Protein 3QU1 (pdb70)

B-factor: mean 29.67, std 7.84, range [15.11, 63.17]

Radius of gyration: 22.35 Å; Cα contacts (8 Å, |Δi|>4): 742; chains: 2; bounding box: 66×46×32 Å

Foldseek 3Di:
DDAFDFAAPPDVLLQDQADADPDLVVCVVVQVSQLVVQVPDPDHFKDAQSRRSHRFGKMWGDPDPVSPDIWIFGPKDWPDAADKDWDKDDDPRLPPDIDTAIDGLWTWMWGATSVRHIDIDTDNDCVRVRVVQRSCSNNSDHRCVRPDPVSVVVSVVRSVCVVPDDDD/DQQAFAAPPDCLLQDAADADDDLVVCVVVVVSQLVNQVPDDDRFKDASSRRSHRFGKMWGHPDPVSPDIWIFGPKDWPDAADWDWDKDDDPRLPPAIDIAIDGLWTWMWGATSVRHIDIDTDNDCVRVRVVQRNVSNNSDHRCVRPPPVSVVVSVVVSVCVVPDDDD

InterPro domains:
  IPR023635 Peptide deformylase [MF_00163] (2-162)
  IPR023635 Peptide deformylase [PF01327] (4-152)
  IPR023635 Peptide deformylase [PIRSF004749] (1-164)
  IPR023635 Peptide deformylase [PR01576] (33-62)
  IPR023635 Peptide deformylase [PR01576] (89-100)
  IPR023635 Peptide deformylase [PR01576] (101-119)
  IPR023635 Peptide deformylase [PR01576] (120-149)
  IPR023635 Peptide deformylase [PTHR10458] (3-155)
  IPR023635 Peptide deformylase [TIGR00079] (4-160)
  IPR023635 Peptide deformylase [cd00487] (6-143)
  IPR036821 Peptide deformylase superfamily [G3DSA:3.90.45.10] (1-168)
  IPR036821 Peptide deformylase superfamily [SSF56420] (2-164)

Secondary structure (DSSP, 8-state):
---PPPP-SS-GGGGSPPBPPS-GGGGHHHHHHHHHHHHHSSS--EEEGGGGT--B-EEEE---SSS---EEEEEEEEEEEEEEEEEEE--TTSTT--EEEEEEEEEEEEEE-TTS-EEEEEE-STHHHHHHHHHHHHTT--GGGGS-HHHHHHHHHHHHHHHH--B-/-PPPPP-SS-GGGSSPPB--S-GGGGHHHHHHHHHHHHHSSS--EEEGGGGT--B-EEEE---TTS---EEEEEEEEEEEEEEEEEEE--TTSTT--EEEEEEEEEEEEEE-TTS-EEEEEE-SHHHHHHHHHHHHTTT--GGGGS-HHHHHHHHHHHHHHHH----

Solvent-accessible surface area: 16415 Å² total; per-residue (Å²): 239,104,67,60,138,35,16,43,6,116,23,114,114,1,102,60,123,20,127,103,13,137,80,28,81,73,9,49,105,2,0,64,60,0,14,78,2,0,66,65,23,104,56,0,30,0,0,0,0,0,0,20,34,94,86,31,2,0,0,0,1,1,76,30,155,115,66,79,111,74,42,13,0,0,19,9,127,60,64,57,28,62,96,128,97,108,35,52,1,0,5,29,0,0,18,12,16,13,13,79,2,94,18,76,28,32,4,21,0,71,10,48,35,60,126,22,133,112,46,137,28,108,22,84,105,46,30,0,26,2,0,14,4,2,21,25,1,15,53,5,49,2,3,5,49,121,21,54,108,135,108,52,114,77,0,51,103,41,2,129,75,38,71,136,14,142,2,18,156,84,60,148,41,24,43,5,115,24,108,113,1,106,69,103,22,119,104,15,138,78,24,84,80,6,54,101,5,0,63,49,0,18,75,3,0,66,60,17,103,46,1,25,0,0,0,0,2,1,16,26,100,90,35,2,0,0,0,2,5,53,23,148,122,78,98,124,72,42,12,0,0,17,6,97,59,66,56,31,54,96,133,107,117,32,52,0,0,5,30,0,0,15,18,24,19,6,74,2,93,17,76,30,24,3,13,0,82,7,48,33,59,118,23,127,116,47,147,25,126,17,82,108,40,38,0,24,1,0,15,6,0,21,25,1,16,53,5,51,1,3,4,51,123,18,58,112,114,92,57,96,82,0,65,117,22,3,127,90,40,87,138,14,148,1,19

Nearest PDB structures (foldseek):
  3qu1-assembly1_B  TM=1.006E+00  e=5.382E-33  Vibrio cholerae
  3k6l-assembly1_A  TM=9.550E-01  e=1.984E-20  Escherichia coli K-12
  6caz-assembly1_A  TM=9.610E-01  e=2.514E-19  Legionella pneumophila subsp. pneumophila str. Philadelphia 1
  3fwx-assembly2_B  TM=9.332E-01  e=5.106E-19  Vibrio cholerae O395
  4wxk-assembly1_A  TM=9.427E-01  e=8.695E-17  Haemophilus influenzae 86-028NP

CATH classification: 3.90.45.10

Organism: Vibrio cholerae serotype O1 (strain ATCC 39315 / El Tor Inaba N16961) (NCBI:txid243277)

Sequence (335 aa):
MAVLEILTAPDPRLRVVQQSKKQVTDVASVQTTLIDDLLDTLYATDDNGIGLAAPQVGREEEAIVVIDLSDDNRDQPLVLINPKKVVSGSNKEMGQEGCLSVPDYYADVVERYTSVVVEALDREGKPLLRIEETSDFLAIVMQHEIDDHLSGNLFIDYLSPLKQQMMAMKKKVKKHVKKNRRARAVLEILTAPDPRLRVQQSKQVTDVASVQTLIDDLLDTLYATDDNNGIIGLAAPQVGREEEAIVVIDLLSDNRDQQPLVLINPKKVVSGSNNKEMGQEGCLSVPDYYADVERYTSVVVEALDREEGKKPLRIETSDDFLAIVMQHEIDHLSGNLFIDYLSPLKQQMAMKKVKKHVKNRRAR

Structure (mmCIF, N/CA/C/O backbone):
data_3QU1
#
_entry.id   3QU1
#
_cell.length_a   74.296
_cell.length_b   74.296
_cell.length_c   127.219
_cell.angle_alpha   90.000
_cell.angle_beta   90.000
_cell.angle_gamma   90.000
#
_symmetry.space_group_name_H-M   'P 41 21 2'
#
loop_
_entity.id
_entity.type
_entity.pdbx_description
1 polymer 'Peptide deformylase 2'
2 non-polymer 'ZINC ION'
3 non-polymer 'CHLORIDE ION'
4 non-polymer 'SULFATE ION'
5 water water
#
loop_
_atom_site.group_PDB
_atom_site.id
_atom_site.type_symbol
_atom_site.label_atom_id
_atom_site.label_alt_id
_atom_site.label_comp_id
_atom_site.label_asym_id
_atom_site.label_entity_id
_atom_site.label_seq_id
_atom_site.pdbx_PDB_ins_code
_atom_site.Cartn_x
_atom_site.Cartn_y
_atom_site.Cartn_z
_atom_site.occupancy
_atom_site.B_iso_or_equiv
_atom_site.auth_seq_id
_atom_site.auth_comp_id
_atom_site.auth_asym_id
_atom_site.auth_atom_id
_atom_site.pdbx_PDB_model_num
ATOM 1 N N . MET A 1 4 ? -10.018 11.956 25.381 1.00 57.18 1 MET A N 1
ATOM 2 C CA . MET A 1 4 ? -8.991 12.239 24.298 1.00 55.79 1 MET A CA 1
ATOM 3 C C . MET A 1 4 ? -8.691 13.710 24.067 1.00 52.96 1 MET A C 1
ATOM 4 O O . MET A 1 4 ? -8.659 14.185 22.929 1.00 53.34 1 MET A O 1
ATOM 9 N N . ALA A 1 5 ? -8.444 14.439 25.136 1.00 50.84 2 ALA A N 1
ATOM 10 C CA . ALA A 1 5 ? -8.139 15.834 24.995 1.00 47.71 2 ALA A CA 1
ATOM 11 C C . ALA A 1 5 ? -6.809 15.952 24.245 1.00 44.14 2 ALA A C 1
ATOM 12 O O . ALA A 1 5 ? -6.033 15.004 24.119 1.00 45.36 2 ALA A O 1
ATOM 14 N N . VAL A 1 6 ? -6.561 17.113 23.701 1.00 39.25 3 VAL A N 1
ATOM 15 C CA . VAL A 1 6 ? -5.241 17.395 23.193 1.00 35.82 3 VAL A CA 1
ATOM 16 C C . VAL A 1 6 ? -4.618 18.341 24.221 1.00 33.27 3 VAL A C 1
ATOM 17 O O . VAL A 1 6 ? -5.275 18.754 25.195 1.00 33.36 3 VAL A O 1
ATOM 21 N N . LEU A 1 7 ? -3.351 18.626 24.064 1.00 29.88 4 LEU A N 1
ATOM 22 C CA . LEU A 1 7 ? -2.673 19.601 24.963 1.00 28.24 4 LEU A CA 1
ATOM 23 C C . LEU A 1 7 ? -3.173 21.000 24.666 1.00 26.66 4 LEU A C 1
ATOM 24 O O . LEU A 1 7 ? -3.491 21.319 23.501 1.00 27.86 4 LEU A O 1
ATOM 29 N N . GLU A 1 8 ? -3.224 21.834 25.707 1.00 24.86 5 GLU A N 1
ATOM 30 C CA . GLU A 1 8 ? -3.636 23.258 25.537 1.00 24.76 5 GLU A CA 1
ATOM 31 C C . GLU A 1 8 ? -2.525 24.075 24.885 1.00 23.64 5 GLU A C 1
ATOM 32 O O . GLU A 1 8 ? -1.404 24.022 25.327 1.00 24.04 5 GLU A O 1
ATOM 38 N N . ILE A 1 9 ? -2.833 24.848 23.840 1.00 21.92 6 ILE A N 1
ATOM 39 C CA . ILE A 1 9 ? -1.863 25.768 23.278 1.00 22.08 6 ILE A CA 1
ATOM 40 C C . ILE A 1 9 ? -1.932 27.061 24.073 1.00 21.62 6 ILE A C 1
ATOM 41 O O . ILE A 1 9 ? -3.001 27.691 24.205 1.00 20.62 6 ILE A O 1
ATOM 46 N N . LEU A 1 10 ? -0.787 27.444 24.588 1.00 20.04 7 LEU A N 1
ATOM 47 C CA . LEU A 1 10 ? -0.676 28.602 25.414 1.00 20.51 7 LEU A CA 1
ATOM 48 C C . LEU A 1 10 ? -0.664 29.869 24.546 1.00 21.13 7 LEU A C 1
ATOM 49 O O . LEU A 1 10 ? -0.100 29.866 23.431 1.00 21.40 7 LEU A O 1
ATOM 54 N N . THR A 1 11 ? -1.226 30.947 25.086 1.00 20.45 8 THR A N 1
ATOM 55 C CA . THR A 1 11 ? -1.318 32.195 24.389 1.00 21.27 8 THR A CA 1
ATOM 56 C C . THR A 1 11 ? -0.533 33.245 25.150 1.00 21.70 8 THR A C 1
ATOM 57 O O . THR A 1 11 ? -0.482 33.236 26.381 1.00 19.98 8 THR A O 1
ATOM 61 N N . ALA A 1 12 ? 0.043 34.152 24.383 1.00 20.60 9 ALA A N 1
ATOM 62 C CA . ALA A 1 12 ? 0.863 35.237 24.904 1.00 20.56 9 ALA A CA 1
ATOM 63 C C . ALA A 1 12 ? 0.005 36.288 25.614 1.00 23.29 9 ALA A C 1
ATOM 64 O O . ALA A 1 12 ? -1.105 36.599 25.195 1.00 22.16 9 ALA A O 1
ATOM 66 N N . PRO A 1 13 ? 0.520 36.851 26.708 1.00 23.06 10 PRO A N 1
ATOM 67 C CA . PRO A 1 13 ? 1.835 36.627 27.252 1.00 23.33 10 PRO A CA 1
ATOM 68 C C . PRO A 1 13 ? 1.847 35.377 28.170 1.00 23.15 10 PRO A C 1
ATOM 69 O O . PRO A 1 13 ? 0.893 35.118 28.913 1.00 23.75 10 PRO A O 1
ATOM 73 N N . ASP A 1 14 ? 2.959 34.648 28.150 1.00 23.72 11 ASP A N 1
ATOM 74 C CA . ASP A 1 14 ? 3.117 33.473 29.028 1.00 22.42 11 ASP A CA 1
ATOM 75 C C . ASP A 1 14 ? 4.604 33.197 29.115 1.00 24.37 11 ASP A C 1
ATOM 76 O O . ASP A 1 14 ? 5.245 33.025 28.070 1.00 24.50 11 ASP A O 1
ATOM 81 N N . PRO A 1 15 ? 5.187 33.126 30.344 1.00 25.49 12 PRO A N 1
ATOM 82 C CA . PRO A 1 15 ? 6.652 32.926 30.431 1.00 26.15 12 PRO A CA 1
ATOM 83 C C . PRO A 1 15 ? 7.147 31.651 29.804 1.00 25.80 12 PRO A C 1
ATOM 84 O O . PRO A 1 15 ? 8.329 31.559 29.439 1.00 26.66 12 PRO A O 1
ATOM 88 N N . ARG A 1 16 ? 6.257 30.668 29.665 1.00 24.18 13 ARG A N 1
ATOM 89 C CA . ARG A 1 16 ? 6.602 29.413 29.070 1.00 24.22 13 ARG A CA 1
ATOM 90 C C . ARG A 1 16 ? 6.947 29.530 27.600 1.00 23.42 13 ARG A C 1
ATOM 91 O O . ARG A 1 16 ? 7.694 28.702 27.099 1.00 24.25 13 ARG A O 1
ATOM 99 N N . LEU A 1 17 ? 6.453 30.574 26.949 1.00 22.51 14 LEU A N 1
ATOM 100 C CA . LEU A 1 17 ? 6.731 30.843 25.544 1.00 21.73 14 LEU A CA 1
ATOM 101 C C . LEU A 1 17 ? 8.088 31.461 25.359 1.00 24.42 14 LEU A C 1
ATOM 102 O O . LEU A 1 17 ? 8.561 31.602 24.221 1.00 24.93 14 LEU A O 1
ATOM 107 N N . ARG A 1 18 ? 8.718 31.869 26.463 1.00 25.96 15 ARG A N 1
ATOM 108 C CA . ARG A 1 18 ? 9.987 32.591 26.386 1.00 27.80 15 ARG A CA 1
ATOM 109 C C . ARG A 1 18 ? 11.195 31.769 26.889 1.00 30.08 15 ARG A C 1
ATOM 110 O O . ARG A 1 18 ? 12.313 32.276 26.970 1.00 31.96 15 ARG A O 1
ATOM 118 N N . VAL A 1 19 ? 10.968 30.521 27.236 1.00 30.80 16 VAL A N 1
ATOM 119 C CA A VAL A 1 19 ? 12.059 29.641 27.694 0.60 32.53 16 VAL A CA 1
ATOM 120 C CA B VAL A 1 19 ? 12.038 29.590 27.669 0.40 32.27 16 VAL A CA 1
ATOM 121 C C . VAL A 1 19 ? 12.973 29.290 26.531 1.00 32.15 16 VAL A C 1
ATOM 122 O O . VAL A 1 19 ? 12.544 29.302 25.373 1.00 32.12 16 VAL A O 1
ATOM 129 N N . GLN A 1 20 ? 14.245 29.020 26.845 1.00 31.52 17 GLN A N 1
ATOM 130 C CA A GLN A 1 20 ? 15.159 28.383 25.920 0.70 32.08 17 GLN A CA 1
ATOM 131 C CA B GLN A 1 20 ? 15.142 28.373 25.868 0.30 31.37 17 GLN A CA 1
ATOM 132 C C . GLN A 1 20 ? 14.942 26.867 25.974 1.00 31.17 17 GLN A C 1
ATOM 133 O O . GLN A 1 20 ? 15.147 26.257 27.024 1.00 33.67 17 GLN A O 1
ATOM 144 N N . SER A 1 21 ? 14.534 26.250 24.881 1.00 29.06 18 SER A N 1
ATOM 145 C CA . SER A 1 21 ? 14.324 24.809 24.880 1.00 28.89 18 SER A CA 1
ATOM 146 C C . SER A 1 21 ? 15.646 24.027 25.101 1.00 30.43 18 SER A C 1
ATOM 147 O O . SER A 1 21 ? 16.761 24.516 24.814 1.00 29.98 18 SER A O 1
ATOM 150 N N . LYS A 1 22 ? 15.489 22.829 25.636 1.00 30.75 19 LYS A N 1
ATOM 151 C CA A LYS A 1 22 ? 16.621 21.954 25.970 0.60 32.93 19 LYS A CA 1
ATOM 152 C CA B LYS A 1 22 ? 16.604 21.962 25.988 0.40 32.67 19 LYS A CA 1
ATOM 153 C C . LYS A 1 22 ? 16.766 20.892 24.918 1.00 32.94 19 LYS A C 1
ATOM 154 O O . LYS A 1 22 ? 15.764 20.366 24.417 1.00 31.62 19 LYS A O 1
ATOM 165 N N . GLN A 1 23 ? 18.018 20.580 24.574 1.00 33.70 20 GLN A N 1
ATOM 166 C CA . GLN A 1 23 ? 18.304 19.551 23.574 1.00 34.66 20 GLN A CA 1
ATOM 167 C C . GLN A 1 23 ? 17.797 18.211 24.077 1.00 34.76 20 GLN A C 1
ATOM 168 O O . GLN A 1 23 ? 17.856 17.951 25.267 1.00 35.69 20 GLN A O 1
ATOM 174 N N . VAL A 1 24 ? 17.182 17.439 23.189 1.00 33.45 21 VAL A N 1
ATOM 175 C CA . VAL A 1 24 ? 16.790 16.054 23.452 1.00 34.19 21 VAL A CA 1
ATOM 176 C C . VAL A 1 24 ? 17.999 15.164 23.279 1.00 36.36 21 VAL A C 1
ATOM 177 O O . VAL A 1 24 ? 18.661 15.244 22.253 1.00 36.48 21 VAL A O 1
ATOM 181 N N . THR A 1 25 ? 18.282 14.318 24.278 1.00 38.18 22 THR A N 1
ATOM 182 C CA . THR A 1 25 ? 19.358 13.346 24.154 1.00 40.08 22 THR A CA 1
ATOM 183 C C . THR A 1 25 ? 18.822 11.919 24.128 1.00 41.42 22 THR A C 1
ATOM 184 O O . THR A 1 25 ? 19.555 11.006 23.755 1.00 43.78 22 THR A O 1
ATOM 188 N N . ASP A 1 26 ? 17.566 11.713 24.525 1.00 41.39 23 ASP A N 1
ATOM 189 C CA . ASP A 1 26 ? 16.930 10.381 24.501 1.00 42.59 23 ASP A CA 1
ATOM 190 C C . ASP A 1 26 ? 15.637 10.419 23.681 1.00 40.48 23 ASP A C 1
ATOM 191 O O . ASP A 1 26 ? 14.590 10.790 24.175 1.00 38.76 23 ASP A O 1
ATOM 196 N N . VAL A 1 27 ? 15.742 10.019 22.428 1.00 40.50 24 VAL A N 1
ATOM 197 C CA . VAL A 1 27 ? 14.673 10.214 21.450 1.00 40.57 24 VAL A CA 1
ATOM 198 C C . VAL A 1 27 ? 13.475 9.302 21.797 1.00 40.27 24 VAL A C 1
ATOM 199 O O . VAL A 1 27 ? 12.316 9.703 21.718 1.00 37.16 24 VAL A O 1
ATOM 203 N N . ALA A 1 28 ? 13.765 8.098 22.290 1.00 41.27 25 ALA A N 1
ATOM 204 C CA . ALA A 1 28 ? 12.709 7.176 22.660 1.00 41.34 25 ALA A CA 1
ATOM 205 C C . ALA A 1 28 ? 11.827 7.764 23.758 1.00 40.85 25 ALA A C 1
ATOM 206 O O . ALA A 1 28 ? 10.619 7.531 23.795 1.00 41.80 25 ALA A O 1
ATOM 208 N N . SER A 1 29 ? 12.404 8.586 24.616 1.00 40.60 26 SER A N 1
ATOM 209 C CA . SER A 1 29 ? 11.665 9.180 25.750 1.00 40.37 26 SER A CA 1
ATOM 210 C C . SER A 1 29 ? 10.678 10.303 25.453 1.00 38.24 26 SER A C 1
ATOM 211 O O . SER A 1 29 ? 9.937 10.697 26.335 1.00 38.61 26 SER A O 1
ATOM 214 N N . VAL A 1 30 ? 10.669 10.846 24.240 1.00 35.39 27 VAL A N 1
ATOM 215 C CA . VAL A 1 30 ? 9.754 11.950 23.906 1.00 33.06 27 VAL A CA 1
ATOM 216 C C . VAL A 1 30 ? 8.762 11.565 22.801 1.00 31.64 27 VAL A C 1
ATOM 217 O O . VAL A 1 30 ? 8.141 12.422 22.188 1.00 30.59 27 VAL A O 1
ATOM 221 N N . GLN A 1 31 ? 8.614 10.275 22.537 1.00 30.94 28 GLN A N 1
ATOM 222 C CA . GLN A 1 31 ? 7.669 9.820 21.534 1.00 31.20 28 GLN A CA 1
ATOM 223 C C . GLN A 1 31 ? 6.230 10.183 21.874 1.00 30.25 28 GLN A C 1
ATOM 224 O O . GLN A 1 31 ? 5.475 10.512 20.980 1.00 29.04 28 GLN A O 1
ATOM 230 N N A THR A 1 32 ? 5.893 10.154 23.167 0.60 30.24 29 THR A N 1
ATOM 231 N N B THR A 1 32 ? 5.849 10.165 23.151 0.40 30.03 29 THR A N 1
ATOM 232 C CA A THR A 1 32 ? 4.561 10.494 23.614 0.60 30.17 29 THR A CA 1
ATOM 233 C CA B THR A 1 32 ? 4.477 10.507 23.491 0.40 29.64 29 THR A CA 1
ATOM 234 C C A THR A 1 32 ? 4.299 11.954 23.275 0.60 28.38 29 THR A C 1
ATOM 235 C C B THR A 1 32 ? 4.231 12.008 23.355 0.40 28.15 29 THR A C 1
ATOM 236 O O A THR A 1 32 ? 3.268 12.276 22.655 0.60 27.75 29 THR A O 1
ATOM 237 O O B THR A 1 32 ? 3.114 12.426 23.018 0.40 27.44 29 THR A O 1
ATOM 244 N N . LEU A 1 33 ? 5.247 12.825 23.638 1.00 27.22 30 LEU A N 1
ATOM 245 C CA . LEU A 1 33 ? 5.159 14.267 23.380 1.00 25.34 30 LEU A CA 1
ATOM 246 C C . LEU A 1 33 ? 5.001 14.560 21.895 1.00 23.28 30 LEU A C 1
ATOM 247 O O . LEU A 1 33 ? 4.175 15.404 21.484 1.00 23.06 30 LEU A O 1
ATOM 252 N N . ILE A 1 34 ? 5.765 13.854 21.086 1.00 23.23 31 ILE A N 1
ATOM 253 C CA . ILE A 1 34 ? 5.729 14.049 19.632 1.00 23.22 31 ILE A CA 1
ATOM 254 C C . ILE A 1 34 ? 4.341 13.740 19.122 1.00 23.22 31 ILE A C 1
ATOM 255 O O . ILE A 1 34 ? 3.749 14.514 18.386 1.00 23.97 31 ILE A O 1
ATOM 260 N N . ASP A 1 35 ? 3.781 12.647 19.571 1.00 24.05 32 ASP A N 1
ATOM 261 C CA . ASP A 1 35 ? 2.434 12.311 19.156 1.00 25.20 32 ASP A CA 1
ATOM 262 C C . ASP A 1 35 ? 1.372 13.302 19.640 1.00 24.50 32 ASP A C 1
ATOM 263 O O . ASP A 1 35 ? 0.419 13.615 18.903 1.00 23.70 32 ASP A O 1
ATOM 268 N N . ASP A 1 36 ? 1.493 13.713 20.909 1.00 24.04 33 ASP A N 1
ATOM 269 C CA . ASP A 1 36 ? 0.573 14.683 21.474 1.00 24.22 33 ASP A CA 1
ATOM 270 C C . ASP A 1 36 ? 0.687 16.021 20.766 1.00 23.81 33 ASP A C 1
ATOM 271 O O . ASP A 1 36 ? -0.340 16.695 20.555 1.00 22.67 33 ASP A O 1
ATOM 276 N N . LEU A 1 37 ? 1.916 16.419 20.400 1.00 24.02 34 LEU A N 1
ATOM 277 C CA . LEU A 1 37 ? 2.111 17.638 19.581 1.00 24.22 34 LEU A CA 1
ATOM 278 C C . LEU A 1 37 ? 1.385 17.568 18.250 1.00 23.67 34 LEU A C 1
ATOM 279 O O . LEU A 1 37 ? 0.711 18.518 17.808 1.00 22.11 34 LEU A O 1
ATOM 284 N N . LEU A 1 38 ? 1.559 16.445 17.575 1.00 24.31 35 LEU A N 1
ATOM 285 C CA . LEU A 1 38 ? 0.857 16.271 16.310 1.00 23.44 35 LEU A CA 1
ATOM 286 C C . LEU A 1 38 ? -0.667 16.259 16.472 1.00 23.48 35 LEU A C 1
ATOM 287 O O . LEU A 1 38 ? -1.370 16.953 15.731 1.00 23.30 35 LEU A O 1
ATOM 292 N N . ASP A 1 39 ? -1.181 15.574 17.484 1.00 23.60 36 ASP A N 1
ATOM 293 C CA . ASP A 1 39 ? -2.635 15.561 17.723 1.00 24.85 36 ASP A CA 1
ATOM 294 C C . ASP A 1 39 ? -3.123 16.989 18.008 1.00 23.58 36 ASP A C 1
ATOM 295 O O . ASP A 1 39 ? -4.190 17.411 17.590 1.00 23.18 36 ASP A O 1
ATOM 300 N N . THR A 1 40 ? -2.347 17.725 18.770 1.00 23.41 37 THR A N 1
ATOM 301 C CA . THR A 1 40 ? -2.713 19.128 19.115 1.00 22.75 37 THR A CA 1
ATOM 302 C C . THR A 1 40 ? -2.754 19.983 17.869 1.00 22.75 37 THR A C 1
ATOM 303 O O . THR A 1 40 ? -3.701 20.725 17.641 1.00 23.62 37 THR A O 1
ATOM 307 N N . LEU A 1 41 ? -1.741 19.842 17.046 1.00 22.04 38 LEU A N 1
ATOM 308 C CA . LEU A 1 41 ? -1.668 20.537 15.769 1.00 21.56 38 LEU A CA 1
ATOM 309 C C . LEU A 1 41 ? -2.853 20.163 14.875 1.00 22.19 38 LEU A C 1
ATOM 310 O O . LEU A 1 41 ? -3.499 21.064 14.268 1.00 23.64 38 LEU A O 1
ATOM 315 N N . TYR A 1 42 ? -3.143 18.878 14.781 1.00 23.66 39 TYR A N 1
ATOM 316 C CA . TYR A 1 42 ? -4.220 18.429 13.863 1.00 24.37 39 TYR A CA 1
ATOM 317 C C . TYR A 1 42 ? -5.567 18.841 14.405 1.00 25.06 39 TYR A C 1
ATOM 318 O O . TYR A 1 42 ? -6.545 18.883 13.661 1.00 26.32 39 TYR A O 1
ATOM 327 N N . ALA A 1 43 ? -5.653 19.172 15.690 1.00 24.28 40 ALA A N 1
ATOM 328 C CA . ALA A 1 43 ? -6.921 19.642 16.249 1.00 26.51 40 ALA A CA 1
ATOM 329 C C . ALA A 1 43 ? -7.186 21.125 16.006 1.00 28.13 40 ALA A C 1
ATOM 330 O O . ALA A 1 43 ? -8.318 21.564 16.171 1.00 28.72 40 ALA A O 1
ATOM 332 N N . THR A 1 44 ? -6.164 21.876 15.581 1.00 28.60 41 THR A N 1
ATOM 333 C CA . THR A 1 44 ? -6.358 23.272 15.194 1.00 29.65 41 THR A CA 1
ATOM 334 C C . THR A 1 44 ? -7.086 23.365 13.850 1.00 32.31 41 THR A C 1
ATOM 335 O O . THR A 1 44 ? -7.025 22.436 13.052 1.00 32.47 41 THR A O 1
ATOM 339 N N . ASP A 1 45 ? -7.813 24.464 13.636 1.00 34.87 42 ASP A N 1
ATOM 340 C CA A ASP A 1 45 ? -8.538 24.681 12.379 0.60 37.17 42 ASP A CA 1
ATOM 341 C CA B ASP A 1 45 ? -8.536 24.704 12.368 0.40 36.60 42 ASP A CA 1
ATOM 342 C C . ASP A 1 45 ? -7.575 24.719 11.201 1.00 37.30 42 ASP A C 1
ATOM 343 O O . ASP A 1 45 ? -7.847 24.113 10.176 1.00 39.30 42 ASP A O 1
ATOM 352 N N . ASN A 1 46 ? -6.435 25.398 11.353 1.00 35.28 43 ASN A N 1
ATOM 353 C CA . ASN A 1 46 ? -5.501 25.541 10.233 1.00 35.80 43 ASN A CA 1
ATOM 354 C C . ASN A 1 46 ? -4.025 25.734 10.611 1.00 32.84 43 ASN A C 1
ATOM 355 O O . ASN A 1 46 ? -3.264 26.381 9.903 1.00 31.48 43 ASN A O 1
ATOM 360 N N . GLY A 1 47 ? -3.608 25.153 11.727 1.00 31.15 44 GLY A N 1
ATOM 361 C CA . GLY A 1 47 ? -2.251 25.289 12.136 1.00 29.58 44 GLY A CA 1
ATOM 362 C C . GLY A 1 47 ? -1.460 24.378 11.264 1.00 29.75 44 GLY A C 1
ATOM 363 O O . GLY A 1 47 ? -1.940 23.303 10.838 1.00 31.77 44 GLY A O 1
ATOM 364 N N . ILE A 1 48 ? -0.267 24.819 10.937 1.00 28.72 45 ILE A N 1
ATOM 365 C CA . ILE A 1 48 ? 0.634 24.020 10.157 1.00 27.11 45 ILE A CA 1
ATOM 366 C C . ILE A 1 48 ? 1.958 23.808 10.853 1.00 25.99 45 ILE A C 1
ATOM 367 O O . ILE A 1 48 ? 2.719 22.938 10.409 1.00 24.27 45 ILE A O 1
ATOM 372 N N . GLY A 1 49 ? 2.219 24.505 11.983 1.00 23.88 46 GLY A N 1
ATOM 373 C CA . GLY A 1 49 ? 3.434 24.249 12.756 1.00 22.90 46 GLY A CA 1
ATOM 374 C C . GLY A 1 49 ? 3.237 24.499 14.224 1.00 20.97 46 GLY A C 1
ATOM 375 O O . GLY A 1 49 ? 2.596 25.447 14.575 1.00 20.44 46 GLY A O 1
ATOM 376 N N . LEU A 1 50 ? 3.755 23.626 15.081 1.00 21.22 47 LEU A N 1
ATOM 377 C CA . LEU A 1 50 ? 3.654 23.819 16.516 1.00 20.34 47 LEU A CA 1
ATOM 378 C C . LEU A 1 50 ? 4.972 23.437 17.154 1.00 21.74 47 LEU A C 1
ATOM 379 O O . LEU A 1 50 ? 5.548 22.416 16.798 1.00 23.68 47 LEU A O 1
ATOM 384 N N . ALA A 1 51 ? 5.441 24.258 18.070 1.00 20.76 48 ALA A N 1
ATOM 385 C CA . ALA A 1 51 ? 6.669 24.019 18.790 1.00 19.68 48 ALA A CA 1
ATOM 386 C C . ALA A 1 51 ? 6.365 23.698 20.257 1.00 21.10 48 ALA A C 1
ATOM 387 O O . ALA A 1 51 ? 5.429 24.230 20.816 1.00 21.98 48 ALA A O 1
ATOM 389 N N . ALA A 1 52 ? 7.165 22.838 20.881 1.00 21.39 49 ALA A N 1
ATOM 390 C CA . ALA A 1 52 ? 6.914 22.391 22.247 1.00 21.24 49 ALA A CA 1
ATOM 391 C C . ALA A 1 52 ? 6.652 23.463 23.308 1.00 22.32 49 ALA A C 1
ATOM 392 O O . ALA A 1 52 ? 5.839 23.267 24.184 1.00 21.73 49 ALA A O 1
ATOM 394 N N . PRO A 1 53 ? 7.375 24.591 23.288 1.00 22.84 50 PRO A N 1
ATOM 395 C CA . PRO A 1 53 ? 7.069 25.639 24.256 1.00 23.25 50 PRO A CA 1
ATOM 396 C C . PRO A 1 53 ? 5.615 26.110 24.215 1.00 22.55 50 PRO A C 1
ATOM 397 O O . PRO A 1 53 ? 5.088 26.556 25.241 1.00 21.94 50 PRO A O 1
ATOM 401 N N . GLN A 1 54 ? 4.980 26.003 23.050 1.00 21.21 51 GLN A N 1
ATOM 402 C CA . GLN A 1 54 ? 3.599 26.445 22.907 1.00 21.03 51 GLN A CA 1
ATOM 403 C C . GLN A 1 54 ? 2.633 25.555 23.659 1.00 21.89 51 GLN A C 1
ATOM 404 O O . GLN A 1 54 ? 1.472 25.919 23.856 1.00 21.90 51 GLN A O 1
ATOM 410 N N . VAL A 1 55 ? 3.086 24.369 24.088 1.00 21.80 52 VAL A N 1
ATOM 411 C CA . VAL A 1 55 ? 2.286 23.569 25.053 1.00 21.48 52 VAL A CA 1
ATOM 412 C C . VAL A 1 55 ? 2.916 23.492 26.465 1.00 23.02 52 VAL A C 1
ATOM 413 O O . VAL A 1 55 ? 2.528 22.685 27.290 1.00 23.19 52 VAL A O 1
ATOM 417 N N . GLY A 1 56 ? 3.889 24.353 26.759 1.00 23.10 53 GLY A N 1
ATOM 418 C CA . GLY A 1 56 ? 4.487 24.395 28.059 1.00 24.30 53 GLY A CA 1
ATOM 419 C C . GLY A 1 56 ? 5.564 23.374 28.318 1.00 25.47 53 GLY A C 1
ATOM 420 O O . GLY A 1 56 ? 5.913 23.155 29.489 1.00 26.86 53 GLY A O 1
ATOM 421 N N . ARG A 1 57 ? 6.155 22.823 27.248 1.00 24.81 54 ARG A N 1
ATOM 422 C CA . ARG A 1 57 ? 7.168 21.785 27.326 1.00 26.26 54 ARG A CA 1
ATOM 423 C C . ARG A 1 57 ? 8.509 22.355 26.920 1.00 27.96 54 ARG A C 1
ATOM 424 O O . ARG A 1 57 ? 8.571 23.256 26.086 1.00 29.05 54 ARG A O 1
ATOM 432 N N . GLU A 1 58 ? 9.582 21.822 27.504 1.00 28.31 55 GLU A N 1
ATOM 433 C CA A GLU A 1 58 ? 10.939 22.365 27.429 0.60 29.54 55 GLU A CA 1
ATOM 434 C CA B GLU A 1 58 ? 10.868 22.462 27.291 0.40 29.03 55 GLU A CA 1
ATOM 435 C C . GLU A 1 58 ? 11.777 21.754 26.315 1.00 29.18 55 GLU A C 1
ATOM 436 O O . GLU A 1 58 ? 12.838 22.289 25.953 1.00 30.22 55 GLU A O 1
ATOM 447 N N . GLU A 1 59 ? 11.326 20.618 25.799 1.00 28.92 56 GLU A N 1
ATOM 448 C CA . GLU A 1 59 ? 12.067 19.870 24.774 1.00 28.72 56 GLU A CA 1
ATOM 449 C C . GLU A 1 59 ? 12.167 20.598 23.426 1.00 28.27 56 GLU A C 1
ATOM 450 O O . GLU A 1 59 ? 11.212 21.211 22.997 1.00 26.73 56 GLU A O 1
ATOM 456 N N . ALA A 1 60 ? 13.334 20.523 22.778 1.00 28.98 57 ALA A N 1
ATOM 457 C CA . ALA A 1 60 ? 13.560 21.177 21.459 1.00 28.34 57 ALA A CA 1
ATOM 458 C C . ALA A 1 60 ? 12.951 20.341 20.332 1.00 27.65 57 ALA A C 1
ATOM 459 O O . ALA A 1 60 ? 13.645 19.556 19.657 1.00 28.02 57 ALA A O 1
ATOM 461 N N . ILE A 1 61 ? 11.635 20.455 20.181 1.00 25.27 58 ILE A N 1
ATOM 462 C CA . ILE A 1 61 ? 10.900 19.650 19.211 1.00 24.21 58 ILE A CA 1
ATOM 463 C C . ILE A 1 61 ? 9.873 20.553 18.555 1.00 23.67 58 ILE A C 1
ATOM 464 O O . ILE A 1 61 ? 9.173 21.329 19.236 1.00 23.29 58 ILE A O 1
ATOM 469 N N . VAL A 1 62 ? 9.754 20.414 17.237 1.00 23.24 59 VAL A N 1
ATOM 470 C CA . VAL A 1 62 ? 8.823 21.128 16.434 1.00 22.85 59 VAL A CA 1
ATOM 471 C C . VAL A 1 62 ? 8.122 20.036 15.578 1.00 23.36 59 VAL A C 1
ATOM 472 O O . VAL A 1 62 ? 8.788 19.089 15.124 1.00 23.58 59 VAL A O 1
ATOM 476 N N . VAL A 1 63 ? 6.823 20.227 15.338 1.00 22.43 60 VAL A N 1
ATOM 477 C CA . VAL A 1 63 ? 6.076 19.417 14.337 1.00 21.99 60 VAL A CA 1
ATOM 478 C C . VAL A 1 63 ? 5.389 20.306 13.333 1.00 22.00 60 VAL A C 1
ATOM 479 O O . VAL A 1 63 ? 4.888 21.379 13.707 1.00 21.43 60 VAL A O 1
ATOM 483 N N . ILE A 1 64 ? 5.426 19.884 12.067 1.00 23.06 61 ILE A N 1
ATOM 484 C CA . ILE A 1 64 ? 4.912 20.642 10.908 1.00 22.64 61 ILE A CA 1
ATOM 485 C C . ILE A 1 64 ? 4.129 19.711 10.005 1.00 24.07 61 ILE A C 1
ATOM 486 O O . ILE A 1 64 ? 4.494 18.544 9.817 1.00 23.42 61 ILE A O 1
ATOM 491 N N . ASP A 1 65 ? 3.034 20.204 9.467 1.00 24.07 62 ASP A N 1
ATOM 492 C CA . ASP A 1 65 ? 2.384 19.506 8.388 1.00 25.12 62 ASP A CA 1
ATOM 493 C C . ASP A 1 65 ? 1.683 20.535 7.499 1.00 25.61 62 ASP A C 1
ATOM 494 O O . ASP A 1 65 ? 0.716 21.205 7.889 1.00 25.38 62 ASP A O 1
ATOM 499 N N . LEU A 1 66 ? 2.263 20.650 6.321 1.00 27.63 63 LEU A N 1
ATOM 500 C CA . LEU A 1 66 ? 1.874 21.604 5.296 1.00 30.98 63 LEU A CA 1
ATOM 501 C C . LEU A 1 66 ? 0.799 21.047 4.357 1.00 32.35 63 LEU A C 1
ATOM 502 O O . LEU A 1 66 ? 0.315 21.778 3.461 1.00 31.97 63 LEU A O 1
ATOM 507 N N . SER A 1 67 ? 0.443 19.769 4.500 1.00 31.28 64 SER A N 1
ATOM 508 C CA . SER A 1 67 ? -0.392 19.127 3.487 1.00 32.43 64 SER A CA 1
ATOM 509 C C . SER A 1 67 ? -1.884 19.450 3.696 1.00 33.37 64 SER A C 1
ATOM 510 O O . SER A 1 67 ? -2.328 19.652 4.806 1.00 31.92 64 SER A O 1
ATOM 513 N N . ASP A 1 68 ? -2.634 19.484 2.595 1.00 35.88 65 ASP A N 1
ATOM 514 C CA A ASP A 1 68 ? -4.075 19.700 2.656 0.60 36.97 65 ASP A CA 1
ATOM 515 C CA B ASP A 1 68 ? -4.076 19.690 2.611 0.40 36.60 65 ASP A CA 1
ATOM 516 C C . ASP A 1 68 ? -4.711 18.577 3.463 1.00 36.62 65 ASP A C 1
ATOM 517 O O . ASP A 1 68 ? -5.498 18.826 4.375 1.00 37.28 65 ASP A O 1
ATOM 526 N N . ASN A 1 69 ? -4.314 17.350 3.178 1.00 37.05 66 ASN A N 1
ATOM 527 C CA . ASN A 1 69 ? -4.845 16.145 3.870 1.00 35.78 66 ASN A CA 1
ATOM 528 C C . ASN A 1 69 ? -4.432 15.948 5.332 1.00 36.21 66 ASN A C 1
ATOM 529 O O . ASN A 1 69 ? -5.079 15.176 6.066 1.00 35.64 66 ASN A O 1
ATOM 534 N N . ARG A 1 70 ? -3.343 16.607 5.751 1.00 35.03 67 ARG A N 1
ATOM 535 C CA . ARG A 1 70 ? -2.770 16.485 7.091 1.00 34.06 67 ARG A CA 1
ATOM 536 C C . ARG A 1 70 ? -2.219 15.082 7.398 1.00 32.50 67 ARG A C 1
ATOM 537 O O . ARG A 1 70 ? -2.317 14.559 8.524 1.00 29.61 67 ARG A O 1
ATOM 545 N N . ASP A 1 71 ? -1.595 14.505 6.372 1.00 30.05 68 ASP A N 1
ATOM 546 C CA . ASP A 1 71 ? -0.960 13.193 6.450 1.00 30.56 68 ASP A CA 1
ATOM 547 C C . ASP A 1 71 ? 0.506 13.253 6.057 1.00 30.73 68 ASP A C 1
ATOM 548 O O . ASP A 1 71 ? 1.069 12.231 5.635 1.00 28.46 68 ASP A O 1
ATOM 553 N N . GLN A 1 72 ? 1.121 14.435 6.197 1.00 28.80 69 GLN A N 1
ATOM 554 C CA . GLN A 1 72 ? 2.546 14.581 5.892 1.00 30.12 69 GLN A CA 1
ATOM 555 C C . GLN A 1 72 ? 3.288 15.211 7.085 1.00 29.31 69 GLN A C 1
ATOM 556 O O . GLN A 1 72 ? 3.828 16.319 6.989 1.00 27.95 69 GLN A O 1
ATOM 562 N N . PRO A 1 73 ? 3.328 14.493 8.203 1.00 28.08 70 PRO A N 1
ATOM 563 C CA . PRO A 1 73 ? 3.962 15.083 9.376 1.00 27.81 70 PRO A CA 1
ATOM 564 C C . PRO A 1 73 ? 5.461 15.188 9.195 1.00 27.95 70 PRO A C 1
ATOM 565 O O . PRO A 1 73 ? 6.101 14.204 8.703 1.00 30.42 70 PRO A O 1
ATOM 569 N N . LEU A 1 74 ? 6.015 16.307 9.602 1.00 26.37 71 LEU A N 1
ATOM 570 C CA . LEU A 1 74 ? 7.457 16.516 9.676 1.00 26.49 71 LEU A CA 1
ATOM 571 C C . LEU A 1 74 ? 7.797 16.798 11.135 1.00 25.24 71 LEU A C 1
ATOM 572 O O . LEU A 1 74 ? 7.302 17.761 11.717 1.00 25.85 71 LEU A O 1
ATOM 577 N N . VAL A 1 75 ? 8.622 15.959 11.715 1.00 24.85 72 VAL A N 1
ATOM 578 C CA . VAL A 1 75 ? 9.056 16.076 13.083 1.00 24.02 72 VAL A CA 1
ATOM 579 C C . VAL A 1 75 ? 10.511 16.473 13.091 1.00 24.84 72 VAL A C 1
ATOM 580 O O . VAL A 1 75 ? 11.315 15.813 12.435 1.00 27.57 72 VAL A O 1
ATOM 584 N N . LEU A 1 76 ? 10.829 17.585 13.752 1.00 24.53 73 LEU A N 1
ATOM 585 C CA . LEU A 1 76 ? 12.179 18.123 13.847 1.00 25.22 73 LEU A CA 1
ATOM 586 C C . LEU A 1 76 ? 12.575 18.147 15.329 1.00 26.74 73 LEU A C 1
ATOM 587 O O . LEU A 1 76 ? 12.028 18.892 16.118 1.00 27.66 73 LEU A O 1
ATOM 592 N N . ILE A 1 77 ? 13.520 17.294 15.708 1.00 27.74 74 ILE A N 1
ATOM 593 C CA . ILE A 1 77 ? 14.112 17.269 17.042 1.00 27.68 74 ILE A CA 1
ATOM 594 C C . ILE A 1 77 ? 15.452 17.974 16.966 1.00 28.91 74 ILE A C 1
ATOM 595 O O . ILE A 1 77 ? 16.217 17.759 15.990 1.00 29.53 74 ILE A O 1
ATOM 600 N N . ASN A 1 78 ? 15.757 18.787 17.981 1.00 28.48 75 ASN A N 1
ATOM 601 C CA . ASN A 1 78 ? 16.953 19.633 18.015 1.00 28.32 75 ASN A CA 1
ATOM 602 C C . ASN A 1 78 ? 17.267 20.376 16.703 1.00 28.55 75 ASN A C 1
ATOM 603 O O . ASN A 1 78 ? 18.421 20.383 16.244 1.00 27.79 75 ASN A O 1
ATOM 608 N N . PRO A 1 79 ? 16.245 20.986 16.063 1.00 27.28 76 PRO A N 1
ATOM 609 C CA . PRO A 1 79 ? 16.489 21.724 14.820 1.00 28.11 76 PRO A CA 1
ATOM 610 C C . PRO A 1 79 ? 17.321 22.987 14.981 1.00 30.05 76 PRO A C 1
ATOM 611 O O . PRO A 1 79 ? 17.275 23.666 16.024 1.00 29.78 76 PRO A O 1
ATOM 615 N N . LYS A 1 80 ? 18.076 23.303 13.918 1.00 30.39 77 LYS A N 1
ATOM 616 C CA A LYS A 1 80 ? 18.941 24.482 13.863 0.60 31.46 77 LYS A CA 1
ATOM 617 C CA B LYS A 1 80 ? 18.806 24.548 13.869 0.40 31.17 77 LYS A CA 1
ATOM 618 C C . LYS A 1 80 ? 18.896 24.993 12.428 1.00 31.10 77 LYS A C 1
ATOM 619 O O . LYS A 1 80 ? 18.954 24.168 11.484 1.00 31.68 77 LYS A O 1
ATOM 630 N N . VAL A 1 81 ? 18.822 26.297 12.250 1.00 31.64 78 VAL A N 1
ATOM 631 C CA . VAL A 1 81 ? 18.987 26.891 10.942 1.00 33.62 78 VAL A CA 1
ATOM 632 C C . VAL A 1 81 ? 20.508 26.976 10.693 1.00 35.94 78 VAL A C 1
ATOM 633 O O . VAL A 1 81 ? 21.243 27.658 11.417 1.00 35.09 78 VAL A O 1
ATOM 637 N N . VAL A 1 82 ? 20.986 26.278 9.682 1.00 37.73 79 VAL A N 1
ATOM 638 C CA . VAL A 1 82 ? 22.424 26.262 9.446 1.00 40.83 79 VAL A CA 1
ATOM 639 C C . VAL A 1 82 ? 22.809 27.439 8.514 1.00 42.49 79 VAL A C 1
ATOM 640 O O . VAL A 1 82 ? 23.830 28.080 8.703 1.00 44.90 79 VAL A O 1
ATOM 644 N N . SER A 1 83 ? 21.957 27.745 7.539 1.00 41.73 80 SER A N 1
ATOM 645 C CA . SER A 1 83 ? 22.192 28.812 6.622 1.00 43.01 80 SER A CA 1
ATOM 646 C C . SER A 1 83 ? 20.906 29.253 5.932 1.00 42.53 80 SER A C 1
ATOM 647 O O . SER A 1 83 ? 19.864 28.553 5.957 1.00 42.26 80 SER A O 1
ATOM 650 N N . GLY A 1 84 ? 20.965 30.406 5.288 1.00 43.07 81 GLY A N 1
ATOM 651 C CA . GLY A 1 84 ? 19.865 30.821 4.445 1.00 43.25 81 GLY A CA 1
ATOM 652 C C . GLY A 1 84 ? 20.192 32.072 3.684 1.00 45.62 81 GLY A C 1
ATOM 653 O O . GLY A 1 84 ? 21.203 32.716 3.966 1.00 47.40 81 GLY A O 1
ATOM 654 N N . SER A 1 85 ? 19.335 32.404 2.728 1.00 46.18 82 SER A N 1
ATOM 655 C CA . SER A 1 85 ? 19.551 33.547 1.853 1.00 48.03 82 SER A CA 1
ATOM 656 C C . SER A 1 85 ? 18.236 34.092 1.310 1.00 47.95 82 SER A C 1
ATOM 657 O O . SER A 1 85 ? 17.177 33.444 1.482 1.00 47.08 82 SER A O 1
ATOM 660 N N . ASN A 1 86 ? 18.299 35.267 0.653 1.00 47.70 83 ASN A N 1
ATOM 661 C CA . ASN A 1 86 ? 17.137 35.895 0.005 1.00 48.74 83 ASN A CA 1
ATOM 662 C C . ASN A 1 86 ? 16.038 36.177 1.012 1.00 46.55 83 ASN A C 1
ATOM 663 O O . ASN A 1 86 ? 14.990 35.554 1.003 1.00 45.56 83 ASN A O 1
ATOM 668 N N . LYS A 1 87 ? 16.333 37.124 1.879 1.00 46.61 84 LYS A N 1
ATOM 669 C CA . LYS A 1 87 ? 15.386 37.631 2.839 1.00 45.11 84 LYS A CA 1
ATOM 670 C C . LYS A 1 87 ? 14.237 38.358 2.150 1.00 44.58 84 LYS A C 1
ATOM 671 O O . LYS A 1 87 ? 14.461 39.158 1.220 1.00 43.24 84 LYS A O 1
ATOM 677 N N . GLU A 1 88 ? 13.001 38.072 2.594 1.00 40.97 85 GLU A N 1
ATOM 678 C CA . GLU A 1 88 ? 11.825 38.736 2.094 1.00 40.82 85 GLU A CA 1
ATOM 679 C C . GLU A 1 88 ? 10.821 38.869 3.261 1.00 38.63 85 GLU A C 1
ATOM 680 O O . GLU A 1 88 ? 10.812 38.033 4.177 1.00 37.29 85 GLU A O 1
ATOM 686 N N . MET A 1 89 ? 10.031 39.939 3.230 1.00 38.64 86 MET A N 1
ATOM 687 C CA . MET A 1 89 ? 8.872 40.097 4.120 1.00 36.88 86 MET A CA 1
ATOM 688 C C . MET A 1 89 ? 7.753 39.184 3.692 1.00 36.32 86 MET A C 1
ATOM 689 O O . MET A 1 89 ? 7.455 39.051 2.504 1.00 35.67 86 MET A O 1
ATOM 694 N N . GLY A 1 90 ? 7.067 38.602 4.682 1.00 33.27 87 GLY A N 1
ATOM 695 C CA . GLY A 1 90 ? 5.952 37.734 4.385 1.00 31.92 87 GLY A CA 1
ATOM 696 C C . GLY A 1 90 ? 5.060 37.731 5.613 1.00 29.19 87 GLY A C 1
ATOM 697 O O . GLY A 1 90 ? 5.546 37.854 6.716 1.00 26.94 87 GLY A O 1
ATOM 698 N N . GLN A 1 91 ? 3.767 37.612 5.397 1.00 28.54 88 GLN A N 1
ATOM 699 C CA . GLN A 1 91 ? 2.815 37.630 6.517 1.00 27.48 88 GLN A CA 1
ATOM 700 C C . GLN A 1 91 ? 2.918 36.353 7.301 1.00 26.23 88 GLN A C 1
ATOM 701 O O . GLN A 1 91 ? 2.998 35.280 6.711 1.00 26.03 88 GLN A O 1
ATOM 707 N N . GLU A 1 92 ? 2.911 36.481 8.626 1.00 24.34 89 GLU A N 1
ATOM 708 C CA . GLU A 1 92 ? 2.799 35.330 9.504 1.00 23.41 89 GLU A CA 1
ATOM 709 C C . GLU A 1 92 ? 1.726 35.529 10.534 1.00 22.53 89 GLU A C 1
ATOM 710 O O . GLU A 1 92 ? 1.363 36.674 10.856 1.00 22.83 89 GLU A O 1
ATOM 716 N N . GLY A 1 93 ? 1.261 34.392 11.055 1.00 21.31 90 GLY A N 1
ATOM 717 C CA . GLY A 1 93 ? 0.521 34.345 12.303 1.00 21.77 90 GLY A CA 1
ATOM 718 C C . GLY A 1 93 ? 1.130 33.328 13.222 1.00 20.55 90 GLY A C 1
ATOM 719 O O . GLY A 1 93 ? 2.205 32.821 12.942 1.00 23.12 90 GLY A O 1
ATOM 720 N N . CYS A 1 94 ? 0.457 33.066 14.340 1.00 20.01 91 CYS A N 1
ATOM 721 C CA . CYS A 1 94 ? 0.970 32.096 15.282 1.00 19.02 91 CYS A CA 1
ATOM 722 C C . CYS A 1 94 ? -0.169 31.579 16.162 1.00 20.19 91 CYS A C 1
ATOM 723 O O . CYS A 1 94 ? -0.934 32.361 16.684 1.00 20.20 91 CYS A O 1
ATOM 726 N N . LEU A 1 95 ? -0.230 30.274 16.367 1.00 19.42 92 LEU A N 1
ATOM 727 C CA . LEU A 1 95 ? -1.253 29.683 17.263 1.00 20.87 92 LEU A CA 1
ATOM 728 C C . LEU A 1 95 ? -1.186 30.265 18.696 1.00 20.07 92 LEU A C 1
ATOM 729 O O . LEU A 1 95 ? -2.215 30.287 19.396 1.00 19.90 92 LEU A O 1
ATOM 734 N N . SER A 1 96 ? -0.006 30.732 19.124 1.00 20.44 93 SER A N 1
ATOM 735 C CA . SER A 1 96 ? 0.111 31.326 20.450 1.00 20.48 93 SER A CA 1
ATOM 736 C C . SER A 1 96 ? -0.059 32.850 20.489 1.00 20.17 93 SER A C 1
ATOM 737 O O . SER A 1 96 ? -0.025 33.417 21.572 1.00 19.56 93 SER A O 1
ATOM 740 N N . VAL A 1 97 ? -0.255 33.479 19.322 1.00 20.09 94 VAL A N 1
ATOM 741 C CA . VAL A 1 97 ? -0.612 34.887 19.198 1.00 19.10 94 VAL A CA 1
ATOM 742 C C . VAL A 1 97 ? -1.838 34.965 18.290 1.00 20.19 94 VAL A C 1
ATOM 743 O O . VAL A 1 97 ? -1.789 35.524 17.179 1.00 18.78 94 VAL A O 1
ATOM 747 N N . PRO A 1 98 ? -2.930 34.343 18.731 1.00 21.07 95 PRO A N 1
ATOM 748 C CA . PRO A 1 98 ? -4.097 34.238 17.822 1.00 20.44 95 PRO A CA 1
ATOM 749 C C . PRO A 1 98 ? -4.703 35.561 17.395 1.00 21.66 95 PRO A C 1
ATOM 750 O O . PRO A 1 98 ? -4.765 36.507 18.150 1.00 21.22 95 PRO A O 1
ATOM 754 N N . ASP A 1 99 ? -5.101 35.595 16.143 1.00 21.44 96 ASP A N 1
ATOM 755 C CA . ASP A 1 99 ? -5.865 36.667 15.565 1.00 21.99 96 ASP A CA 1
ATOM 756 C C . ASP A 1 99 ? -5.033 37.925 15.252 1.00 22.28 96 ASP A C 1
ATOM 757 O O . ASP A 1 99 ? -5.612 38.992 14.971 1.00 25.96 96 ASP A O 1
ATOM 762 N N . TYR A 1 100 ? -3.728 37.800 15.289 1.00 21.39 97 TYR A N 1
ATOM 763 C CA . TYR A 1 100 ? -2.844 38.865 14.859 1.00 21.67 97 TYR A CA 1
ATOM 764 C C . TYR A 1 100 ? -1.896 38.426 13.756 1.00 21.05 97 TYR A C 1
ATOM 765 O O . TYR A 1 100 ? -1.208 37.425 13.851 1.00 23.32 97 TYR A O 1
ATOM 774 N N . TYR A 1 101 ? -1.875 39.171 12.686 1.00 22.21 98 TYR A N 1
ATOM 775 C CA . TYR A 1 101 ? -1.066 38.838 11.510 1.00 22.14 98 TYR A CA 1
ATOM 776 C C . TYR A 1 101 ? -0.210 40.014 11.128 1.00 23.18 98 TYR A C 1
ATOM 777 O O . TYR A 1 101 ? -0.694 41.172 11.125 1.00 23.84 98 TYR A O 1
ATOM 786 N N . ALA A 1 102 ? 1.049 39.751 10.787 1.00 22.96 99 ALA A N 1
ATOM 787 C CA . ALA A 1 102 ? 1.933 40.817 10.350 1.00 24.58 99 ALA A CA 1
ATOM 788 C C . ALA A 1 102 ? 2.998 40.309 9.466 1.00 26.20 99 ALA A C 1
ATOM 789 O O . ALA A 1 102 ? 3.317 39.116 9.494 1.00 24.80 99 ALA A O 1
ATOM 791 N N . ASP A 1 103 ? 3.637 41.249 8.760 1.00 28.19 100 ASP A N 1
ATOM 792 C CA . ASP A 1 103 ? 4.775 40.913 7.910 1.00 30.26 100 ASP A CA 1
ATOM 793 C C . ASP A 1 103 ? 6.082 40.882 8.691 1.00 29.84 100 ASP A C 1
ATOM 794 O O . ASP A 1 103 ? 6.407 41.819 9.402 1.00 30.00 100 ASP A O 1
ATOM 799 N N . VAL A 1 104 ? 6.853 39.821 8.457 1.00 29.61 101 VAL A N 1
ATOM 800 C CA A VAL A 1 104 ? 8.066 39.483 9.176 0.60 29.29 101 VAL A CA 1
ATOM 801 C CA B VAL A 1 104 ? 8.122 39.682 9.126 0.40 29.44 101 VAL A CA 1
ATOM 802 C C . VAL A 1 104 ? 9.112 39.120 8.126 1.00 30.63 101 VAL A C 1
ATOM 803 O O . VAL A 1 104 ? 8.736 38.474 7.126 1.00 30.43 101 VAL A O 1
ATOM 810 N N . GLU A 1 105 ? 10.387 39.403 8.380 1.00 31.82 102 GLU A N 1
ATOM 811 C CA . GLU A 1 105 ? 11.421 39.032 7.442 1.00 34.69 102 GLU A CA 1
ATOM 812 C C . GLU A 1 105 ? 11.948 37.637 7.737 1.00 32.68 102 GLU A C 1
ATOM 813 O O . GLU A 1 105 ? 12.266 37.325 8.884 1.00 33.25 102 GLU A O 1
ATOM 819 N N . ARG A 1 106 ? 12.042 36.801 6.710 1.00 33.44 103 ARG A N 1
ATOM 820 C CA . ARG A 1 106 ? 12.684 35.480 6.824 1.00 32.81 103 ARG A CA 1
ATOM 821 C C . ARG A 1 106 ? 13.526 35.220 5.584 1.00 33.23 103 ARG A C 1
ATOM 822 O O . ARG A 1 106 ? 13.312 35.853 4.560 1.00 34.27 103 ARG A O 1
ATOM 830 N N . TYR A 1 107 ? 14.452 34.272 5.667 1.00 34.92 104 TYR A N 1
ATOM 831 C CA . TYR A 1 107 ? 15.133 33.754 4.464 1.00 35.79 104 TYR A CA 1
ATOM 832 C C . TYR A 1 107 ? 14.118 32.975 3.665 1.00 35.21 104 TYR A C 1
ATOM 833 O O . TYR A 1 107 ? 13.353 32.186 4.226 1.00 34.22 104 TYR A O 1
ATOM 842 N N . THR A 1 108 ? 14.075 33.174 2.353 1.00 35.53 105 THR A N 1
ATOM 843 C CA . THR A 1 108 ? 13.141 32.397 1.561 1.00 35.45 105 THR A CA 1
ATOM 844 C C . THR A 1 108 ? 13.777 31.102 1.077 1.00 35.00 105 THR A C 1
ATOM 845 O O . THR A 1 108 ? 13.072 30.258 0.508 1.00 34.46 105 THR A O 1
ATOM 849 N N . SER A 1 109 ? 15.109 31.009 1.254 1.00 36.62 106 SER A N 1
ATOM 850 C CA . SER A 1 109 ? 15.911 29.787 1.044 1.00 36.56 106 SER A CA 1
ATOM 851 C C . SER A 1 109 ? 16.620 29.456 2.322 1.00 36.20 106 SER A C 1
ATOM 852 O O . SER A 1 109 ? 17.260 30.311 2.947 1.00 37.04 106 SER A O 1
ATOM 855 N N . VAL A 1 110 ? 16.522 28.199 2.739 1.00 35.15 107 VAL A N 1
ATOM 856 C CA . VAL A 1 110 ? 17.048 27.857 4.024 1.00 34.46 107 VAL A CA 1
ATOM 857 C C . VAL A 1 110 ? 17.625 26.471 4.053 1.00 33.53 107 VAL A C 1
ATOM 858 O O . VAL A 1 110 ? 17.191 25.614 3.300 1.00 34.28 107 VAL A O 1
ATOM 862 N N . VAL A 1 111 ? 18.636 26.279 4.899 1.00 33.97 108 VAL A N 1
ATOM 863 C CA . VAL A 1 111 ? 19.073 24.945 5.305 1.00 34.09 108 VAL A CA 1
ATOM 864 C C . VAL A 1 111 ? 18.880 24.688 6.793 1.00 33.09 108 VAL A C 1
ATOM 865 O O . VAL A 1 111 ? 19.343 25.464 7.642 1.00 35.36 108 VAL A O 1
ATOM 869 N N . VAL A 1 112 ? 18.149 23.630 7.109 1.00 32.11 109 VAL A N 1
ATOM 870 C CA . VAL A 1 112 ? 17.902 23.209 8.473 1.00 30.77 109 VAL A CA 1
ATOM 871 C C . VAL A 1 112 ? 18.475 21.805 8.699 1.00 32.30 109 VAL A C 1
ATOM 872 O O . VAL A 1 112 ? 18.314 20.902 7.851 1.00 32.76 109 VAL A O 1
ATOM 876 N N . GLU A 1 113 ? 19.107 21.625 9.848 1.00 32.19 110 GLU A N 1
ATOM 877 C CA . GLU A 1 113 ? 19.552 20.316 10.308 1.00 33.16 110 GLU A CA 1
ATOM 878 C C . GLU A 1 113 ? 18.793 19.985 11.605 1.00 32.25 110 GLU A C 1
ATOM 879 O O . GLU A 1 113 ? 18.558 20.852 12.447 1.00 31.40 110 GLU A O 1
ATOM 885 N N . ALA A 1 114 ? 18.413 18.724 11.742 1.00 32.43 111 ALA A N 1
ATOM 886 C CA . ALA A 1 114 ? 17.667 18.228 12.873 1.00 31.78 111 ALA A CA 1
ATOM 887 C C . ALA A 1 114 ? 17.820 16.720 12.947 1.00 32.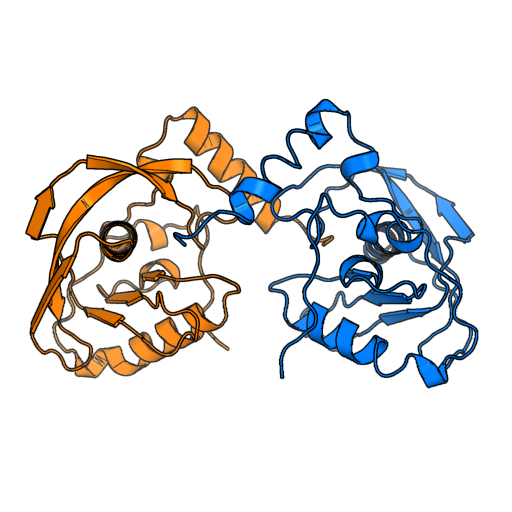87 111 ALA A C 1
ATOM 888 O O . ALA A 1 114 ? 18.566 16.105 12.148 1.00 34.81 111 ALA A O 1
ATOM 890 N N . LEU A 1 115 ? 17.121 16.118 13.912 1.00 31.53 112 LEU A N 1
ATOM 891 C CA . LEU A 1 115 ? 16.877 14.696 13.929 1.00 31.73 112 LEU A CA 1
ATOM 892 C C . LEU A 1 115 ? 15.436 14.426 13.620 1.00 30.91 112 LEU A C 1
ATOM 893 O O . LEU A 1 115 ? 14.565 15.201 14.033 1.00 29.65 112 LEU A O 1
ATOM 898 N N . ASP A 1 116 ? 15.135 13.304 12.974 1.00 30.54 113 ASP A N 1
ATOM 899 C CA . ASP A 1 116 ? 13.741 12.908 12.807 1.00 30.95 113 ASP A CA 1
ATOM 900 C C . ASP A 1 116 ? 13.302 12.164 14.067 1.00 31.15 113 ASP A C 1
ATOM 901 O O . ASP A 1 116 ? 14.038 12.124 15.026 1.00 29.91 113 ASP A O 1
ATOM 906 N N . ARG A 1 117 ? 12.083 11.648 14.114 1.00 31.77 114 ARG A N 1
ATOM 907 C CA . ARG A 1 117 ? 11.555 11.105 15.367 1.00 32.50 114 ARG A CA 1
ATOM 908 C C . ARG A 1 117 ? 12.213 9.805 15.772 1.00 34.62 114 ARG A C 1
ATOM 909 O O . ARG A 1 117 ? 12.033 9.318 16.897 1.00 34.82 114 ARG A O 1
ATOM 917 N N . GLU A 1 118 ? 12.951 9.233 14.827 1.00 35.39 115 GLU A N 1
ATOM 918 C CA . GLU A 1 118 ? 13.735 8.025 15.089 1.00 37.92 115 GLU A CA 1
ATOM 919 C C . GLU A 1 118 ? 15.154 8.383 15.503 1.00 38.25 115 GLU A C 1
ATOM 920 O O . GLU A 1 118 ? 15.948 7.483 15.833 1.00 39.06 115 GLU A O 1
ATOM 926 N N . GLY A 1 119 ? 15.482 9.675 15.502 1.00 36.38 116 GLY A N 1
ATOM 927 C CA . GLY A 1 119 ? 16.825 10.139 15.892 1.00 37.72 116 GLY A CA 1
ATOM 928 C C . GLY A 1 119 ? 17.840 10.131 14.753 1.00 38.45 116 GLY A C 1
ATOM 929 O O . GLY A 1 119 ? 19.045 10.309 14.974 1.00 40.28 116 GLY A O 1
ATOM 930 N N . LYS A 1 120 ? 17.360 9.923 13.535 1.00 37.63 117 LYS A N 1
ATOM 931 C CA . LYS A 1 120 ? 18.218 9.905 12.383 1.00 39.17 117 LYS A CA 1
ATOM 932 C C . LYS A 1 120 ? 18.422 11.324 11.866 1.00 38.57 117 LYS A C 1
ATOM 933 O O . LYS A 1 120 ? 17.461 12.147 11.873 1.00 36.01 117 LYS A O 1
ATOM 939 N N . PRO A 1 121 ? 19.665 11.641 11.457 1.00 39.04 118 PRO A N 1
ATOM 940 C CA . PRO A 1 121 ? 19.956 12.944 10.918 1.00 38.92 118 PRO A CA 1
ATOM 941 C C . PRO A 1 121 ? 19.079 13.281 9.725 1.00 38.30 118 PRO A C 1
ATOM 942 O O . PRO A 1 121 ? 18.722 12.402 8.932 1.00 38.90 118 PRO A O 1
ATOM 946 N N . LEU A 1 122 ? 18.704 14.555 9.691 1.00 37.07 119 LEU A N 1
ATOM 947 C CA A LEU A 1 122 ? 17.859 15.154 8.666 0.60 36.53 119 LEU A CA 1
ATOM 948 C CA B LEU A 1 122 ? 17.859 15.126 8.677 0.40 36.65 119 LEU A CA 1
ATOM 949 C C . LEU A 1 122 ? 18.546 16.422 8.244 1.00 36.78 119 LEU A C 1
ATOM 950 O O . LEU A 1 122 ? 18.973 17.201 9.098 1.00 37.04 119 LEU A O 1
ATOM 959 N N . ARG A 1 123 ? 18.681 16.635 6.942 1.00 36.73 120 ARG A N 1
ATOM 960 C CA . ARG A 1 123 ? 19.159 17.917 6.423 1.00 36.80 120 ARG A CA 1
ATOM 961 C C . ARG A 1 123 ? 18.177 18.366 5.359 1.00 36.43 120 ARG A C 1
ATOM 962 O O . ARG A 1 123 ? 18.033 17.702 4.316 1.00 36.88 120 ARG A O 1
ATOM 970 N N . ILE A 1 124 ? 17.515 19.510 5.590 1.00 34.70 121 ILE A N 1
ATOM 971 C CA . ILE A 1 124 ? 16.469 19.969 4.690 1.00 33.83 121 ILE A CA 1
ATOM 972 C C . ILE A 1 124 ? 16.914 21.265 4.078 1.00 34.63 121 ILE A C 1
ATOM 973 O O . ILE A 1 124 ? 17.194 22.216 4.807 1.00 33.83 121 ILE A O 1
ATOM 978 N N A GLU A 1 125 ? 16.966 21.277 2.756 0.60 35.67 122 GLU A N 1
ATOM 979 N N B GLU A 1 125 ? 17.016 21.298 2.751 0.40 35.09 122 GLU A N 1
ATOM 980 C CA A GLU A 1 125 ? 17.375 22.434 1.979 0.60 36.86 122 GLU A CA 1
ATOM 981 C CA B GLU A 1 125 ? 17.385 22.516 2.013 0.40 35.62 122 GLU A CA 1
ATOM 982 C C A GLU A 1 125 ? 16.142 22.822 1.151 0.60 36.78 122 GLU A C 1
ATOM 983 C C B GLU A 1 125 ? 16.248 22.913 1.071 0.40 36.24 122 GLU A C 1
ATOM 984 O O A GLU A 1 125 ? 15.648 22.020 0.357 0.60 36.37 122 GLU A O 1
ATOM 985 O O B GLU A 1 125 ? 15.994 22.258 0.063 0.40 36.84 122 GLU A O 1
ATOM 996 N N . THR A 1 126 ? 15.551 23.996 1.397 1.00 36.24 123 THR A N 1
ATOM 997 C CA . THR A 1 126 ? 14.297 24.311 0.694 1.00 36.15 123 THR A CA 1
ATOM 998 C C . THR A 1 126 ? 14.126 25.778 0.407 1.00 36.46 123 THR A C 1
ATOM 999 O O . THR A 1 126 ? 14.586 26.619 1.173 1.00 35.94 123 THR A O 1
ATOM 1003 N N . SER A 1 127 ? 13.456 26.037 -0.710 1.00 37.41 124 SER A N 1
ATOM 1004 C CA . SER A 1 127 ? 13.100 27.368 -1.153 1.00 38.27 124 SER A CA 1
ATOM 1005 C C . SER A 1 127 ? 11.597 27.517 -1.176 1.00 37.38 124 SER A C 1
ATOM 1006 O O . SER A 1 127 ? 11.089 28.554 -1.590 1.00 38.58 124 SER A O 1
ATOM 1009 N N . ASP A 1 128 ? 10.885 26.486 -0.720 1.00 36.62 125 ASP A N 1
ATOM 1010 C CA . ASP A 1 128 ? 9.440 26.464 -0.723 1.00 36.83 125 ASP A CA 1
ATOM 1011 C C . ASP A 1 128 ? 8.956 27.080 0.577 1.00 34.06 125 ASP A C 1
ATOM 1012 O O . ASP A 1 128 ? 9.765 27.511 1.393 1.00 33.09 125 ASP A O 1
ATOM 1017 N N . PHE A 1 129 ? 7.649 27.180 0.734 1.00 33.06 126 PHE A N 1
ATOM 1018 C CA . PHE A 1 129 ? 7.090 27.845 1.919 1.00 32.16 126 PHE A CA 1
ATOM 1019 C C . PHE A 1 129 ? 7.525 27.194 3.231 1.00 30.35 126 PHE A C 1
ATOM 1020 O O . PHE A 1 129 ? 7.556 27.801 4.291 1.00 29.84 126 PHE A O 1
ATOM 1028 N N . LEU A 1 130 ? 7.874 25.926 3.169 1.00 28.79 127 LEU A N 1
ATOM 1029 C CA . LEU A 1 130 ? 8.393 25.221 4.339 1.00 27.34 127 LEU A CA 1
ATOM 1030 C C . LEU A 1 130 ? 9.557 25.978 4.989 1.00 27.25 127 LEU A C 1
ATOM 1031 O O . LEU A 1 130 ? 9.764 25.913 6.201 1.00 26.63 127 LEU A O 1
ATOM 1036 N N . ALA A 1 131 ? 10.365 26.666 4.183 1.00 26.89 128 ALA A N 1
ATOM 1037 C CA . ALA A 1 131 ? 11.475 27.438 4.749 1.00 26.70 128 ALA A CA 1
ATOM 1038 C C . ALA A 1 131 ? 11.005 28.422 5.819 1.00 26.49 128 ALA A C 1
ATOM 1039 O O . ALA A 1 131 ? 11.657 28.603 6.841 1.00 27.30 128 ALA A O 1
ATOM 1041 N N . ILE A 1 132 ? 9.914 29.098 5.519 1.00 27.30 129 ILE A N 1
ATOM 1042 C CA . ILE A 1 132 ? 9.389 30.137 6.372 1.00 26.82 129 ILE A CA 1
ATOM 1043 C C . ILE A 1 132 ? 8.836 29.472 7.607 1.00 25.10 129 ILE A C 1
ATOM 1044 O O . ILE A 1 132 ? 9.059 29.913 8.742 1.00 23.70 129 ILE A O 1
ATOM 1049 N N . VAL A 1 133 ? 8.066 28.412 7.416 1.00 24.52 130 VAL A N 1
ATOM 1050 C CA . VAL A 1 133 ? 7.458 27.730 8.557 1.00 23.29 130 VAL A CA 1
ATOM 1051 C C . VAL A 1 133 ? 8.534 27.180 9.515 1.00 23.49 130 VAL A C 1
ATOM 1052 O O . VAL A 1 133 ? 8.428 27.261 10.764 1.00 21.93 130 VAL A O 1
ATOM 1056 N N . MET A 1 134 ? 9.596 26.624 8.946 1.00 23.01 131 MET A N 1
ATOM 1057 C CA . MET A 1 134 ? 10.643 26.071 9.768 1.00 23.35 131 MET A CA 1
ATOM 1058 C C . MET A 1 134 ? 11.304 27.171 10.587 1.00 23.37 131 MET A C 1
ATOM 1059 O O . MET A 1 134 ? 11.603 26.969 11.744 1.00 23.52 131 MET A O 1
ATOM 1064 N N . GLN A 1 135 ? 11.559 28.314 9.986 1.00 25.36 132 GLN A N 1
ATOM 1065 C CA . GLN A 1 135 ? 12.188 29.415 10.723 1.00 24.49 132 GLN A CA 1
ATOM 1066 C C . GLN A 1 135 ? 11.317 29.921 11.875 1.00 24.63 132 GLN A C 1
ATOM 1067 O O . GLN A 1 135 ? 11.811 30.176 12.973 1.00 23.98 132 GLN A O 1
ATOM 1073 N N . HIS A 1 136 ? 10.017 30.032 11.615 1.00 22.92 133 HIS A N 1
ATOM 1074 C CA . HIS A 1 136 ? 9.065 30.499 12.629 1.00 23.53 133 HIS A CA 1
ATOM 1075 C C . HIS A 1 136 ? 9.054 29.509 13.795 1.00 22.11 133 HIS A C 1
ATOM 1076 O O . HIS A 1 136 ? 9.070 29.885 14.944 1.00 24.05 133 HIS A O 1
ATOM 1083 N N . GLU A 1 137 ? 9.026 28.231 13.497 1.00 22.86 134 GLU A N 1
ATOM 1084 C CA . GLU A 1 137 ? 8.859 27.244 14.556 1.00 21.55 134 GLU A CA 1
ATOM 1085 C C . GLU A 1 137 ? 10.145 27.044 15.371 1.00 23.17 134 GLU A C 1
ATOM 1086 O O . GLU A 1 137 ? 10.106 26.933 16.617 1.00 22.44 134 GLU A O 1
ATOM 1092 N N . ILE A 1 138 ? 11.276 27.016 14.669 1.00 22.93 135 ILE A N 1
ATOM 1093 C CA . ILE A 1 138 ? 12.575 27.007 15.334 1.00 24.05 135 ILE A CA 1
ATOM 1094 C C . ILE A 1 138 ? 12.779 28.208 16.271 1.00 23.71 135 ILE A C 1
ATOM 1095 O O . ILE A 1 138 ? 13.320 28.066 17.382 1.00 24.97 135 ILE A O 1
ATOM 1100 N N . ASP A 1 139 ? 12.322 29.382 15.849 1.00 23.54 136 ASP A N 1
ATOM 1101 C CA A ASP A 1 139 ? 12.336 30.599 16.673 0.60 24.57 136 ASP A CA 1
ATOM 1102 C CA B ASP A 1 139 ? 12.400 30.582 16.689 0.40 23.70 136 ASP A CA 1
ATOM 1103 C C . ASP A 1 139 ? 11.671 30.369 18.029 1.00 22.95 136 ASP A C 1
ATOM 1104 O O . ASP A 1 139 ? 12.120 30.866 19.041 1.00 23.63 136 ASP A O 1
ATOM 1113 N N . HIS A 1 140 ? 10.577 29.612 18.064 1.00 22.39 137 HIS A N 1
ATOM 1114 C CA . HIS A 1 140 ? 9.904 29.317 19.350 1.00 22.42 137 HIS A CA 1
ATOM 1115 C C . HIS A 1 140 ? 10.851 28.628 20.374 1.00 23.34 137 HIS A C 1
ATOM 1116 O O . HIS A 1 140 ? 10.705 28.769 21.582 1.00 22.82 137 HIS A O 1
ATOM 1123 N N . LEU A 1 141 ? 11.801 27.817 19.868 1.00 24.37 138 LEU A N 1
ATOM 1124 C CA . LEU A 1 141 ? 12.696 27.026 20.762 1.00 25.01 138 LEU A CA 1
ATOM 1125 C C . LEU A 1 141 ? 13.761 27.935 21.361 1.00 26.47 138 LEU A C 1
ATOM 1126 O O . LEU A 1 141 ? 14.454 27.553 22.314 1.00 29.16 138 LEU A O 1
ATOM 1131 N N . SER A 1 142 ? 13.924 29.124 20.787 1.00 26.24 139 SER A N 1
ATOM 1132 C CA . SER A 1 142 ? 14.755 30.177 21.375 1.00 27.40 139 SER A CA 1
ATOM 1133 C C . SER A 1 142 ? 13.936 31.157 22.191 1.00 26.56 139 SER A C 1
ATOM 1134 O O . SER A 1 142 ? 14.433 32.226 22.591 1.00 28.42 139 SER A O 1
ATOM 1137 N N . GLY A 1 143 ? 12.660 30.855 22.365 1.00 25.06 140 GLY A N 1
ATOM 1138 C CA . GLY A 1 143 ? 11.809 31.698 23.180 1.00 25.06 140 GLY A CA 1
ATOM 1139 C C . GLY A 1 143 ? 11.389 32.974 22.461 1.00 26.06 140 GLY A C 1
ATOM 1140 O O . GLY A 1 143 ? 11.100 33.958 23.108 1.00 25.65 140 GLY A O 1
ATOM 1141 N N . ASN A 1 144 ? 11.336 32.915 21.129 1.00 24.40 141 ASN A N 1
ATOM 1142 C CA . ASN A 1 144 ? 10.975 34.042 20.316 1.00 24.77 141 ASN A CA 1
ATOM 1143 C C . ASN A 1 144 ? 9.619 33.869 19.623 1.00 25.14 141 ASN A C 1
ATOM 1144 O O . ASN A 1 144 ? 9.314 32.807 19.096 1.00 24.16 141 ASN A O 1
ATOM 1149 N N . LEU A 1 145 ? 8.821 34.948 19.641 1.00 24.72 142 LEU A N 1
ATOM 1150 C CA . LEU A 1 145 ? 7.559 35.002 18.901 1.00 23.15 142 LEU A CA 1
ATOM 1151 C C . LEU A 1 145 ? 7.726 35.931 17.718 1.00 24.24 142 LEU A C 1
ATOM 1152 O O . LEU A 1 145 ? 8.550 36.867 17.776 1.00 25.25 142 LEU A O 1
ATOM 1157 N N . PHE A 1 146 ? 6.975 35.706 16.646 1.00 23.19 143 PHE A N 1
ATOM 1158 C CA . PHE A 1 146 ? 7.156 36.571 15.441 1.00 23.68 143 PHE A CA 1
ATOM 1159 C C . PHE A 1 146 ? 6.962 38.052 15.713 1.00 23.28 143 PHE A C 1
ATOM 1160 O O . PHE A 1 146 ? 7.642 38.899 15.100 1.00 24.59 143 PHE A O 1
ATOM 1168 N N . ILE A 1 147 ? 6.084 38.396 16.663 1.00 23.23 144 ILE A N 1
ATOM 1169 C CA . ILE A 1 147 ? 5.837 39.810 16.990 1.00 24.64 144 ILE A CA 1
ATOM 1170 C C . ILE A 1 147 ? 7.068 40.502 17.551 1.00 25.91 144 ILE A C 1
ATOM 1171 O O . ILE A 1 147 ? 7.115 41.737 17.621 1.00 26.00 144 ILE A O 1
ATOM 1176 N N . ASP A 1 148 ? 8.086 39.737 17.939 1.00 26.84 145 ASP A N 1
ATOM 1177 C CA . ASP A 1 148 ? 9.287 40.324 18.533 1.00 28.19 145 ASP A CA 1
ATOM 1178 C C . ASP A 1 148 ? 10.061 41.170 17.492 1.00 28.80 145 ASP A C 1
ATOM 1179 O O . ASP A 1 148 ? 10.842 42.010 17.841 1.00 29.81 145 ASP A O 1
ATOM 1184 N N . TYR A 1 149 ? 9.841 40.910 16.206 1.00 28.57 146 TYR A N 1
ATOM 1185 C CA . TYR A 1 149 ? 10.496 41.669 15.135 1.00 29.54 146 TYR A CA 1
ATOM 1186 C C . TYR A 1 149 ? 9.766 42.962 14.775 1.00 30.36 146 TY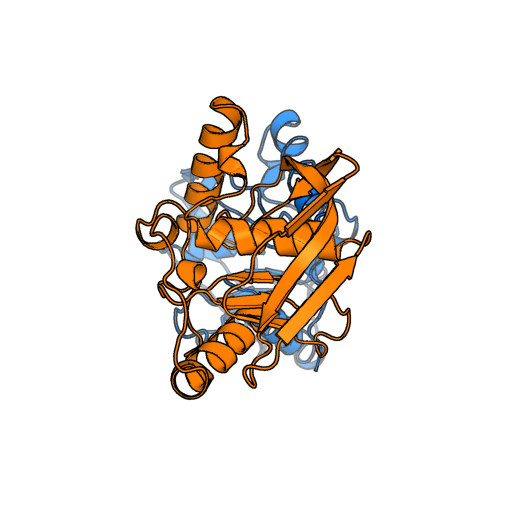R A C 1
ATOM 1187 O O . TYR A 1 149 ? 10.209 43.716 13.887 1.00 31.26 146 TYR A O 1
ATOM 1196 N N . LEU A 1 150 ? 8.663 43.216 15.472 1.00 28.94 147 LEU A N 1
ATOM 1197 C CA . LEU A 1 150 ? 7.788 44.346 15.215 1.00 28.57 147 LEU A CA 1
ATOM 1198 C C . LEU A 1 150 ? 8.078 45.434 16.255 1.00 29.45 147 LEU A C 1
ATOM 1199 O O . LEU A 1 150 ? 8.715 45.193 17.298 1.00 28.87 147 LEU A O 1
ATOM 1204 N N . SER A 1 151 ? 7.594 46.627 15.983 1.00 31.45 148 SER A N 1
ATOM 1205 C CA . SER A 1 151 ? 7.733 47.713 16.931 1.00 32.01 148 SER A CA 1
ATOM 1206 C C . SER A 1 151 ? 6.998 47.391 18.242 1.00 32.23 148 SER A C 1
ATOM 1207 O O . SER A 1 151 ? 6.049 46.608 18.255 1.00 29.30 148 SER A O 1
ATOM 1210 N N . PRO A 1 152 ? 7.429 48.000 19.358 1.00 33.91 149 PRO A N 1
ATOM 1211 C CA . PRO A 1 152 ? 6.768 47.816 20.649 1.00 34.00 149 PRO A CA 1
ATOM 1212 C C . PRO A 1 152 ? 5.278 48.175 20.592 1.00 35.26 149 PRO A C 1
ATOM 1213 O O . PRO A 1 152 ? 4.468 47.577 21.313 1.00 33.96 149 PRO A O 1
ATOM 1217 N N . 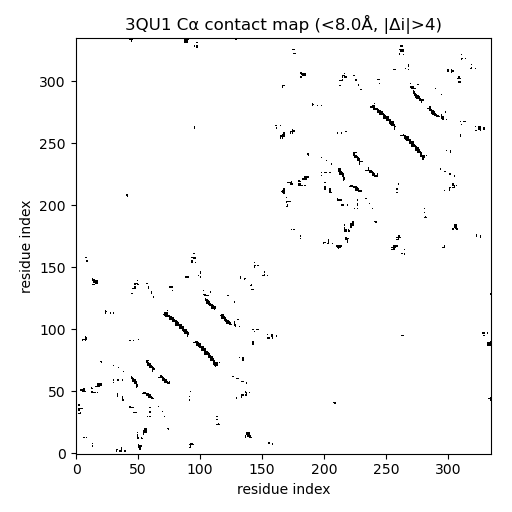LEU A 1 153 ? 4.919 49.141 19.744 1.00 35.48 150 LEU A N 1
ATOM 1218 C CA . LEU A 1 153 ? 3.520 49.492 19.559 1.00 35.69 150 LEU A CA 1
ATOM 1219 C C . LEU A 1 153 ? 2.732 48.386 18.870 1.00 33.52 150 LEU A C 1
ATOM 1220 O O . LEU A 1 153 ? 1.621 48.110 19.290 1.00 32.14 150 LEU A O 1
ATOM 1225 N N . LYS A 1 154 ? 3.285 47.757 17.840 1.00 31.58 151 LYS A N 1
ATOM 1226 C CA . LYS A 1 154 ? 2.583 46.661 17.155 1.00 30.82 151 LYS A CA 1
ATOM 1227 C C . LYS A 1 154 ? 2.485 45.462 18.078 1.00 29.14 151 LYS A C 1
ATOM 1228 O O . LYS A 1 154 ? 1.514 44.715 18.015 1.00 28.39 151 LYS A O 1
ATOM 1234 N N . GLN A 1 155 ? 3.518 45.259 18.904 1.00 27.64 152 GLN A N 1
ATOM 1235 C CA . GLN A 1 155 ? 3.479 44.204 19.918 1.00 27.39 152 GLN A CA 1
ATOM 1236 C C . GLN A 1 155 ? 2.319 44.419 20.889 1.00 26.95 152 GLN A C 1
ATOM 1237 O O . GLN A 1 155 ? 1.585 43.484 21.221 1.00 27.17 152 GLN A O 1
ATOM 1243 N N . GLN A 1 156 ? 2.159 45.664 21.353 1.00 26.51 153 GLN A N 1
ATOM 1244 C CA . GLN A 1 156 ? 1.079 46.024 22.256 1.00 28.89 153 GLN A CA 1
ATOM 1245 C C . GLN A 1 156 ? -0.277 45.769 21.599 1.00 28.84 153 GLN A C 1
ATOM 1246 O O . GLN A 1 156 ? -1.186 45.206 22.261 1.00 28.69 153 GLN A O 1
ATOM 1252 N N A MET A 1 157 ? -0.406 46.115 20.323 0.70 29.85 154 MET A N 1
ATOM 1253 N N B MET A 1 157 ? -0.405 46.139 20.323 0.30 29.36 154 MET A N 1
ATOM 1254 C CA A MET A 1 157 ? -1.661 45.858 19.581 0.70 31.43 154 MET A CA 1
ATOM 1255 C CA B MET A 1 157 ? -1.629 45.879 19.548 0.30 29.88 154 MET A CA 1
ATOM 1256 C C A MET A 1 157 ? -1.925 44.355 19.465 0.70 29.74 154 MET A C 1
ATOM 1257 C C B MET A 1 157 ? -1.915 44.377 19.474 0.30 28.90 154 MET A C 1
ATOM 1258 O O A MET A 1 157 ? -3.054 43.898 19.678 0.70 29.42 154 MET A O 1
ATOM 1259 O O B MET A 1 157 ? -3.046 43.946 19.713 0.30 28.67 154 MET A O 1
ATOM 1268 N N . ALA A 1 158 ? -0.888 43.589 19.157 1.00 28.42 155 ALA A N 1
ATOM 1269 C CA . ALA A 1 158 ? -1.009 42.134 19.108 1.00 27.10 155 ALA A CA 1
ATOM 1270 C C . ALA A 1 158 ? -1.540 41.573 20.410 1.00 26.46 155 ALA A C 1
ATOM 1271 O O . ALA A 1 158 ? -2.455 40.762 20.407 1.00 25.42 155 ALA A O 1
ATOM 1273 N N . MET A 1 159 ? -1.001 42.035 21.520 1.00 25.15 156 MET A N 1
ATOM 1274 C CA . MET A 1 159 ? -1.469 41.538 22.790 1.00 25.06 156 MET A CA 1
ATOM 1275 C C . MET A 1 159 ? -2.910 41.864 23.022 1.00 25.78 156 MET A C 1
ATOM 1276 O O . MET A 1 159 ? -3.653 41.040 23.645 1.00 24.62 156 MET A O 1
ATOM 1281 N N . LYS A 1 160 ? -3.336 43.051 22.550 1.00 25.70 157 LYS A N 1
ATOM 1282 C CA A LYS A 1 160 ? -4.728 43.507 22.687 0.60 27.07 157 LYS A CA 1
ATOM 1283 C CA B LYS A 1 160 ? -4.720 43.438 22.783 0.40 26.09 157 LYS A CA 1
ATOM 1284 C C . LYS A 1 160 ? -5.687 42.591 21.918 1.00 24.99 157 LYS A C 1
ATOM 1285 O O . LYS A 1 160 ? -6.799 42.239 22.376 1.00 24.57 157 LYS A O 1
ATOM 1296 N N . LYS A 1 161 ? -5.280 42.207 20.722 1.00 24.62 158 LYS A N 1
ATOM 1297 C CA . LYS A 1 161 ? -6.102 41.349 19.858 1.00 24.06 158 LYS A CA 1
ATOM 1298 C C . LYS A 1 161 ? -6.182 39.940 20.427 1.00 23.72 158 LYS A C 1
ATOM 1299 O O . LYS A 1 161 ? -7.240 39.308 20.399 1.00 23.87 158 LYS A O 1
ATOM 1305 N N . VAL A 1 162 ? -5.075 39.449 20.965 1.00 22.69 159 VAL A N 1
ATOM 1306 C CA . VAL A 1 162 ? -5.074 38.135 21.607 1.00 21.36 159 VAL A CA 1
ATOM 1307 C C . VAL A 1 162 ? -6.008 38.149 22.754 1.00 22.19 159 VAL A C 1
ATOM 1308 O O . VAL A 1 162 ? -6.835 37.261 22.905 1.00 20.89 159 VAL A O 1
ATOM 1312 N N . LYS A 1 163 ? -5.936 39.203 23.592 1.00 22.17 160 LYS A N 1
ATOM 1313 C CA . LYS A 1 163 ? -6.848 39.293 24.719 1.00 24.02 160 LYS A CA 1
ATOM 1314 C C . LYS A 1 163 ? -8.318 39.337 24.335 1.00 23.26 160 LYS A C 1
ATOM 1315 O O . LYS A 1 163 ? -9.130 38.698 24.999 1.00 23.02 160 LYS A O 1
ATOM 1321 N N . LYS A 1 164 ? -8.680 40.072 23.275 1.00 23.18 161 LYS A N 1
ATOM 1322 C CA . LYS A 1 164 ? -10.072 40.060 22.813 1.00 24.17 161 LYS A CA 1
ATOM 1323 C C . LYS A 1 164 ? -10.509 38.643 22.473 1.00 22.56 161 LYS A C 1
ATOM 1324 O O . LYS A 1 164 ? -11.637 38.248 22.789 1.00 24.39 161 LYS A O 1
ATOM 1330 N N . HIS A 1 165 ? -9.617 37.898 21.837 1.00 22.50 162 HIS A N 1
ATOM 1331 C CA . HIS A 1 165 ? -9.951 36.558 21.370 1.00 22.15 162 HIS A CA 1
ATOM 1332 C C . HIS A 1 165 ? -10.195 35.670 22.584 1.00 23.48 162 HIS A C 1
ATOM 1333 O O . HIS A 1 165 ? -11.180 34.913 22.666 1.00 21.77 162 HIS A O 1
ATOM 1340 N N . VAL A 1 166 ? -9.271 35.776 23.518 1.00 22.43 163 VAL A N 1
ATOM 1341 C CA . VAL A 1 166 ? -9.290 34.921 24.742 1.00 24.69 163 VAL A CA 1
ATOM 1342 C C . VAL A 1 166 ? -10.545 35.185 25.565 1.00 25.64 163 VAL A C 1
ATOM 1343 O O . VAL A 1 166 ? -11.240 34.245 26.009 1.00 27.76 163 VAL A O 1
ATOM 1347 N N . LYS A 1 167 ? -10.871 36.456 25.738 1.00 27.36 164 LYS A N 1
ATOM 1348 C CA A LYS A 1 167 ? -12.014 36.841 26.545 0.60 29.39 164 LYS A CA 1
ATOM 1349 C CA B LYS A 1 167 ? -12.023 36.931 26.518 0.40 29.05 164 LYS A CA 1
ATOM 1350 C C . LYS A 1 167 ? -13.362 36.669 25.844 1.00 29.84 164 LYS A C 1
ATOM 1351 O O . LYS A 1 167 ? -14.366 36.548 26.499 1.00 29.38 164 LYS A O 1
ATOM 1362 N N . ASN A 1 168 ? -13.395 36.652 24.508 1.00 28.44 165 ASN A N 1
ATOM 1363 C CA . ASN A 1 168 ? -14.681 36.624 23.851 1.00 30.57 165 ASN A CA 1
ATOM 1364 C C . ASN A 1 168 ? -15.524 35.412 24.199 1.00 34.57 165 ASN A C 1
ATOM 1365 O O . ASN A 1 168 ? -14.978 34.361 24.438 1.00 34.76 165 ASN A O 1
ATOM 1370 N N . ARG A 1 169 ? -16.844 35.580 24.162 1.00 37.95 166 ARG A N 1
ATOM 1371 C CA A ARG A 1 169 ? -17.802 34.468 24.309 0.60 39.77 166 ARG A CA 1
ATOM 1372 C CA B ARG A 1 169 ? -17.735 34.424 24.266 0.40 39.86 166 ARG A CA 1
ATOM 1373 C C . ARG A 1 169 ? -18.663 34.283 23.057 1.00 41.65 166 ARG A C 1
ATOM 1374 O O . ARG A 1 169 ? -18.723 33.188 22.478 1.00 41.13 166 ARG A O 1
ATOM 1389 N N . ALA A 1 170 ? -19.351 35.365 22.650 1.00 44.00 167 ALA A N 1
ATOM 1390 C CA . ALA A 1 170 ? -20.292 35.299 21.491 1.00 46.53 167 ALA A CA 1
ATOM 1391 C C . ALA A 1 170 ? -19.566 34.991 20.187 1.00 46.59 167 ALA A C 1
ATOM 1392 O O . ALA A 1 170 ? -18.768 35.784 19.716 1.00 46.73 167 ALA A O 1
ATOM 1394 N N . ARG A 1 171 ? -19.846 33.816 19.617 1.00 47.22 168 ARG A N 1
ATOM 1395 C CA . ARG A 1 171 ? -19.436 33.485 18.246 1.00 46.61 168 ARG A CA 1
ATOM 1396 C C . ARG A 1 171 ? -20.530 32.559 17.642 1.00 47.48 168 ARG A C 1
ATOM 1397 O O . ARG A 1 171 ? -21.557 33.050 17.133 1.00 47.63 168 ARG A O 1
ATOM 1406 N N . ALA B 1 5 ? -17.240 14.866 5.557 1.00 51.68 2 ALA B N 1
ATOM 1407 C CA . ALA B 1 5 ? -16.986 16.303 5.175 1.00 50.22 2 ALA B CA 1
ATOM 1408 C C . ALA B 1 5 ? -18.045 17.278 5.755 1.00 48.39 2 ALA B C 1
ATOM 1409 O O . ALA B 1 5 ? -19.118 17.491 5.135 1.00 48.35 2 ALA B O 1
ATOM 1411 N N . VAL B 1 6 ? -17.751 17.864 6.934 1.00 45.39 3 VAL B N 1
ATOM 1412 C CA . VAL B 1 6 ? -18.715 18.778 7.582 1.00 42.74 3 VAL B CA 1
ATOM 1413 C C . VAL B 1 6 ? -18.828 19.996 6.666 1.00 39.81 3 VAL B C 1
ATOM 1414 O O . VAL B 1 6 ? -17.962 20.220 5.801 1.00 39.36 3 VAL B O 1
ATOM 1418 N N . LEU B 1 7 ? -19.913 20.733 6.790 1.00 35.80 4 LEU B N 1
ATOM 1419 C CA . LEU B 1 7 ? -20.111 21.887 5.917 1.00 33.66 4 LEU B CA 1
ATOM 1420 C C . LEU B 1 7 ? -19.113 22.947 6.341 1.00 33.09 4 LEU B C 1
ATOM 1421 O O . LEU B 1 7 ? -18.797 23.068 7.523 1.00 33.08 4 LEU B O 1
ATOM 1426 N N . GLU B 1 8 ? -18.634 23.723 5.378 1.00 32.19 5 GLU B N 1
ATOM 1427 C CA . GLU B 1 8 ? -17.724 24.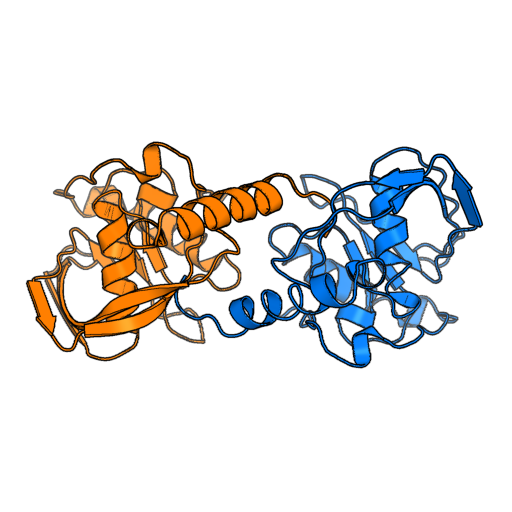781 5.677 1.00 32.05 5 GLU B CA 1
ATOM 1428 C C . GLU B 1 8 ? -18.461 26.084 6.001 1.00 28.76 5 GLU B C 1
ATOM 1429 O O . GLU B 1 8 ? -19.476 26.375 5.428 1.00 27.02 5 GLU B O 1
ATOM 1435 N N . ILE B 1 9 ? -17.913 26.821 6.953 1.00 26.41 6 ILE B N 1
ATOM 1436 C CA . ILE B 1 9 ? -18.436 28.148 7.328 1.00 24.26 6 ILE B CA 1
ATOM 1437 C C . ILE B 1 9 ? -17.900 29.240 6.383 1.00 22.96 6 ILE B C 1
ATOM 1438 O O . ILE B 1 9 ? -16.687 29.395 6.146 1.00 21.66 6 ILE B O 1
ATOM 1443 N N . LEU B 1 10 ? -18.823 29.986 5.838 1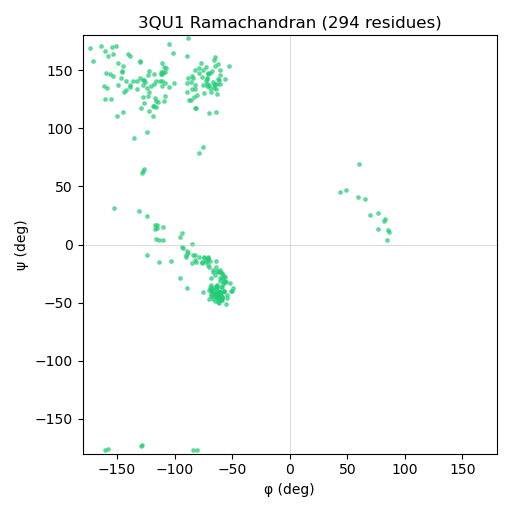.00 21.39 7 LEU B N 1
ATOM 1444 C CA . LEU B 1 10 ? -18.522 31.080 4.937 1.00 21.58 7 LEU B CA 1
ATOM 1445 C C . LEU B 1 10 ? -18.001 32.291 5.671 1.00 21.99 7 LEU B C 1
ATOM 1446 O O . LEU B 1 10 ? -18.338 32.541 6.832 1.00 19.44 7 LEU B O 1
ATOM 1451 N N . THR B 1 11 ? -17.153 33.050 4.988 1.00 21.24 8 THR B N 1
ATOM 1452 C CA . THR B 1 11 ? -16.640 34.282 5.584 1.00 22.11 8 THR B CA 1
ATOM 1453 C C . THR B 1 11 ? -16.968 35.461 4.735 1.00 22.30 8 THR B C 1
ATOM 1454 O O . THR B 1 11 ? -17.102 35.343 3.515 1.00 23.61 8 THR B O 1
ATOM 1458 N N . ALA B 1 12 ? -17.137 36.599 5.389 1.00 21.87 9 ALA B N 1
ATOM 1459 C CA . ALA B 1 12 ? -17.523 37.831 4.715 1.00 21.82 9 ALA B CA 1
ATOM 1460 C C . ALA B 1 12 ? -16.332 38.319 3.902 1.00 22.84 9 ALA B C 1
ATOM 1461 O O . ALA B 1 12 ? -15.188 38.251 4.358 1.00 21.88 9 ALA B O 1
ATOM 1463 N N . PRO B 1 13 ? -16.575 38.788 2.667 1.00 21.82 10 PRO B N 1
ATOM 1464 C CA . PRO B 1 13 ? -17.836 38.951 1.996 1.00 21.72 10 PRO B CA 1
ATOM 1465 C C . PRO B 1 13 ? -18.223 37.718 1.241 1.00 22.18 10 PRO B C 1
ATOM 1466 O O . PRO B 1 13 ? -17.394 37.124 0.562 1.00 23.28 10 PRO B O 1
ATOM 1470 N N . ASP B 1 14 ? -19.495 37.364 1.308 1.00 23.00 11 ASP B N 1
ATOM 1471 C CA . ASP B 1 14 ? -20.039 36.253 0.543 1.00 23.30 11 ASP B CA 1
ATOM 1472 C C . ASP B 1 14 ? -21.518 36.566 0.410 1.00 25.00 11 ASP B C 1
ATOM 1473 O O . ASP B 1 14 ? -22.184 36.832 1.398 1.00 24.26 11 ASP B O 1
ATOM 1478 N N . PRO B 1 15 ? -22.035 36.589 -0.826 1.00 24.86 12 PRO B N 1
ATOM 1479 C CA . PRO B 1 15 ? -23.410 37.029 -0.978 1.00 24.22 12 PRO B CA 1
ATOM 1480 C C . PRO B 1 15 ? -24.401 36.141 -0.256 1.00 23.76 12 PRO B C 1
ATOM 1481 O O . PRO B 1 15 ? -25.473 36.607 0.075 1.00 23.99 12 PRO B O 1
ATOM 1485 N N . ARG B 1 16 ? -24.040 34.894 -0.007 1.00 23.41 13 ARG B N 1
ATOM 1486 C CA . ARG B 1 16 ? -24.930 34.002 0.730 1.00 22.55 13 ARG B CA 1
ATOM 1487 C C . ARG B 1 16 ? -25.180 34.425 2.161 1.00 22.88 13 ARG B C 1
ATOM 1488 O O . ARG B 1 16 ? -26.189 34.005 2.784 1.00 23.52 13 ARG B O 1
ATOM 1496 N N . LEU B 1 17 ? -24.233 35.151 2.735 1.00 22.71 14 LEU B N 1
ATOM 1497 C CA . LEU B 1 17 ? -24.430 35.740 4.079 1.00 21.54 14 LEU B CA 1
ATOM 1498 C C . LEU B 1 17 ? -25.437 36.897 4.100 1.00 22.88 14 LEU B C 1
ATOM 1499 O O . LEU B 1 17 ? -25.893 37.283 5.173 1.00 23.94 14 LEU B O 1
ATOM 1504 N N . ARG B 1 18 ? -25.852 37.384 2.935 1.00 23.16 15 ARG B N 1
ATOM 1505 C CA . ARG B 1 18 ? -26.690 38.584 2.811 1.00 24.12 15 ARG B CA 1
ATOM 1506 C C . ARG B 1 18 ? -28.100 38.287 2.263 1.00 24.81 15 ARG B C 1
ATOM 1507 O O . ARG B 1 18 ? -28.893 39.164 2.102 1.00 25.92 15 ARG B O 1
ATOM 1515 N N . VAL B 1 19 ? -28.409 37.034 2.060 1.00 25.99 16 VAL B N 1
ATOM 1516 C CA . VAL B 1 19 ? -29.686 36.612 1.512 1.00 28.87 16 VAL B CA 1
ATOM 1517 C C . VAL B 1 19 ? -30.651 36.588 2.698 1.00 27.42 16 VAL B C 1
ATOM 1518 O O . VAL B 1 19 ? -30.250 36.242 3.802 1.00 27.55 16 VAL B O 1
ATOM 1522 N N A GLN B 1 20 ? -31.904 36.938 2.441 0.60 26.63 17 GLN B N 1
ATOM 1523 N N B GLN B 1 20 ? -31.904 36.987 2.476 0.40 26.94 17 GLN B N 1
ATOM 1524 C CA A GLN B 1 20 ? -32.990 36.782 3.402 0.60 26.31 17 GLN B CA 1
ATOM 1525 C CA B GLN B 1 20 ? -32.965 36.814 3.478 0.40 26.59 17 GLN B CA 1
ATOM 1526 C C A GLN B 1 20 ? -33.442 35.323 3.476 0.60 26.64 17 GLN B C 1
ATOM 1527 C C B GLN B 1 20 ? -33.466 35.365 3.497 0.40 26.64 17 GLN B C 1
ATOM 1528 O O A GLN B 1 20 ? -33.871 34.748 2.455 0.60 26.32 17 GLN B O 1
ATOM 1529 O O B GLN B 1 20 ? -33.933 34.841 2.469 0.40 26.43 17 GLN B O 1
ATOM 1540 N N . SER B 1 21 ? -33.425 34.750 4.675 1.00 25.25 18 SER B N 1
ATOM 1541 C CA . SER B 1 21 ? -33.777 33.367 4.841 1.00 25.36 18 SER B CA 1
ATOM 1542 C C . SER B 1 21 ? -35.269 33.145 4.587 1.00 26.42 18 SER B C 1
ATOM 1543 O O . SER B 1 21 ? -36.054 34.082 4.677 1.00 27.15 18 SER B O 1
ATOM 1546 N N . LYS B 1 22 ? -35.634 31.909 4.288 1.00 26.04 19 LYS B N 1
ATOM 1547 C CA . LYS B 1 22 ? -37.006 31.529 3.983 1.00 28.03 19 LYS B CA 1
ATOM 1548 C C . LYS B 1 22 ? -37.541 30.664 5.098 1.00 27.58 19 LYS B C 1
ATOM 1549 O O . LYS B 1 22 ? -36.845 29.804 5.594 1.00 25.72 19 LYS B O 1
ATOM 1555 N N . GLN B 1 23 ? -38.805 30.877 5.447 1.00 27.30 20 GLN B N 1
ATOM 1556 C CA . GLN B 1 23 ? -39.449 30.107 6.449 1.00 27.91 20 GLN B CA 1
ATOM 1557 C C . GLN B 1 23 ? -39.522 28.645 6.039 1.00 27.59 20 GLN B C 1
ATOM 1558 O O . GLN B 1 23 ? -39.678 28.292 4.857 1.00 28.41 20 GLN B O 1
ATOM 1564 N N . VAL B 1 24 ? -39.346 27.804 7.025 1.00 27.46 21 VAL B N 1
ATOM 1565 C CA . VAL B 1 24 ? -39.466 26.367 6.883 1.00 26.83 21 VAL B CA 1
ATOM 1566 C C . VAL B 1 24 ? -40.922 25.999 7.098 1.00 28.39 21 VAL B C 1
ATOM 1567 O O . VAL B 1 24 ? -41.491 26.295 8.145 1.00 27.53 21 VAL B O 1
ATOM 1571 N N . THR B 1 25 ? -41.507 25.314 6.112 1.00 30.76 22 THR B N 1
ATOM 1572 C CA . THR B 1 25 ? -42.871 24.857 6.246 1.00 33.51 22 THR B CA 1
ATOM 1573 C C . THR B 1 25 ? -43.009 23.356 6.552 1.00 34.84 22 THR B C 1
ATOM 1574 O O . THR B 1 25 ? -44.092 22.898 6.952 1.00 35.48 22 THR B O 1
ATOM 1578 N N . ASP B 1 26 ? -41.923 22.601 6.364 1.00 34.21 23 ASP B N 1
ATOM 1579 C CA . ASP B 1 26 ? -41.919 21.149 6.453 1.00 35.07 23 ASP B CA 1
ATOM 1580 C C . ASP B 1 26 ? -40.700 20.778 7.244 1.00 33.53 23 ASP B C 1
ATOM 1581 O O . ASP B 1 26 ? -39.619 20.649 6.699 1.00 33.68 23 ASP B O 1
ATOM 1586 N N . VAL B 1 27 ? -40.883 20.662 8.540 1.00 34.11 24 VAL B N 1
ATOM 1587 C CA . VAL B 1 27 ? -39.780 20.461 9.458 1.00 34.13 24 VAL B CA 1
ATOM 1588 C C . VAL B 1 27 ? -39.067 19.135 9.176 1.00 34.39 24 VAL B C 1
ATOM 1589 O O . VAL B 1 27 ? -37.870 19.046 9.293 1.00 33.09 24 VAL B O 1
ATOM 1593 N N . ALA B 1 28 ? -39.817 18.115 8.766 1.00 34.72 25 ALA B N 1
ATOM 1594 C CA . ALA B 1 28 ? -39.221 16.821 8.452 1.00 35.20 25 ALA B CA 1
ATOM 1595 C C . ALA B 1 28 ? -38.206 16.898 7.325 1.00 34.31 25 ALA B C 1
ATOM 1596 O O . ALA B 1 28 ? -37.240 16.158 7.339 1.00 36.46 25 ALA B O 1
ATOM 1598 N N . SER B 1 29 ? -38.351 17.829 6.411 1.00 33.01 26 SER B N 1
ATOM 1599 C CA . SER B 1 29 ? -37.413 17.977 5.275 1.00 32.57 26 SER B CA 1
ATOM 1600 C C . SER B 1 29 ? -36.031 18.581 5.596 1.00 31.44 26 SER B C 1
ATOM 1601 O O . SER B 1 29 ? -35.149 18.628 4.693 1.00 29.58 26 SER B O 1
ATOM 1604 N N . VAL B 1 30 ? -35.875 19.129 6.802 1.00 29.95 27 VAL B N 1
ATOM 1605 C CA . VAL B 1 30 ? -34.639 19.892 7.123 1.00 29.02 27 VAL B CA 1
ATOM 1606 C C . VAL B 1 30 ? -33.837 19.208 8.210 1.00 29.50 27 VAL B C 1
ATOM 1607 O O . VAL B 1 30 ? -32.929 19.819 8.796 1.00 27.75 27 VAL B O 1
ATOM 1611 N N . GLN B 1 31 ? -34.123 17.924 8.460 1.00 29.60 28 GLN B N 1
ATOM 1612 C CA . GLN B 1 31 ? -33.450 17.209 9.560 1.00 29.95 28 GLN B CA 1
ATOM 1613 C C . GLN B 1 31 ? -31.967 17.004 9.271 1.00 30.23 28 GLN B C 1
ATOM 1614 O O . GLN B 1 31 ? -31.134 17.148 10.158 1.00 29.91 28 GLN B O 1
ATOM 1620 N N . THR B 1 32 ? -31.626 16.690 8.026 1.00 30.48 29 THR B N 1
ATOM 1621 C CA . THR B 1 32 ? -30.226 16.562 7.627 1.00 30.31 29 THR B CA 1
ATOM 1622 C C . THR B 1 32 ? -29.468 17.853 7.819 1.00 28.64 29 THR B C 1
ATOM 1623 O O . THR B 1 32 ? -28.350 17.861 8.349 1.00 28.24 29 THR B O 1
ATOM 1627 N N . LEU B 1 33 ? -30.082 18.958 7.417 1.00 27.15 30 LEU B N 1
ATOM 1628 C CA . LEU B 1 33 ? -29.441 20.221 7.510 1.00 25.69 30 LEU B CA 1
ATOM 1629 C C . LEU B 1 33 ? -29.209 20.559 8.970 1.00 24.93 30 LEU B C 1
ATOM 1630 O O . LEU B 1 33 ? -28.138 21.112 9.315 1.00 24.46 30 LEU B O 1
ATOM 1635 N N . ILE B 1 34 ? -30.204 20.276 9.812 1.00 23.44 31 ILE B N 1
ATOM 1636 C CA . ILE B 1 34 ? -30.050 20.522 11.258 1.00 23.18 31 ILE B CA 1
ATOM 1637 C C . ILE B 1 34 ? -28.872 19.751 11.849 1.00 22.44 31 ILE B C 1
ATOM 1638 O O . ILE B 1 34 ? -28.047 20.308 12.558 1.00 22.35 31 ILE B O 1
ATOM 1643 N N . ASP B 1 35 ? -28.748 18.493 11.494 1.00 25.01 32 ASP B N 1
ATOM 1644 C CA . ASP B 1 35 ? -27.632 17.675 11.978 1.00 25.94 32 ASP B CA 1
ATOM 1645 C C . ASP B 1 35 ? -26.293 18.153 11.421 1.00 24.70 32 ASP B C 1
ATOM 1646 O O . ASP B 1 35 ? -25.282 18.156 12.144 1.00 23.35 32 ASP B O 1
ATOM 1651 N N . ASP B 1 36 ? -26.301 18.587 10.169 1.00 25.03 33 ASP B N 1
ATOM 1652 C CA . ASP B 1 36 ? -25.110 19.101 9.578 1.00 25.45 33 ASP B CA 1
ATOM 1653 C C . ASP B 1 36 ? -24.685 20.438 10.228 1.00 24.40 33 ASP B C 1
ATOM 1654 O O . ASP B 1 36 ? -23.520 20.682 10.401 1.00 23.25 33 ASP B O 1
ATOM 1659 N N . LEU B 1 37 ? -25.651 21.310 10.551 1.00 22.84 34 LEU B N 1
ATOM 1660 C CA . LEU B 1 37 ? -25.371 22.571 11.237 1.00 22.37 34 LEU B CA 1
ATOM 1661 C C . LEU B 1 37 ? -24.767 22.328 12.603 1.00 21.52 34 LEU B C 1
ATOM 1662 O O . LEU B 1 37 ? -23.770 22.930 12.987 1.00 21.19 34 LEU B O 1
ATOM 1667 N N . LEU B 1 38 ? -25.310 21.363 13.308 1.00 21.44 35 LEU B N 1
ATOM 1668 C CA . LEU B 1 38 ? -24.741 20.987 14.614 1.00 20.33 35 LEU B CA 1
ATOM 1669 C C . LEU B 1 38 ? -23.313 20.423 14.438 1.00 20.01 35 LEU B C 1
ATOM 1670 O O . LEU B 1 38 ? -22.442 20.817 15.207 1.00 21.80 35 LEU B O 1
ATOM 1675 N N . ASP B 1 39 ? -23.072 19.549 13.450 1.00 20.90 36 ASP B N 1
ATOM 1676 C CA . ASP B 1 39 ? -21.716 18.994 13.250 1.00 22.81 36 ASP B CA 1
ATOM 1677 C C . ASP B 1 39 ? -20.729 20.090 12.957 1.00 21.52 36 ASP B C 1
ATOM 1678 O O . ASP B 1 39 ? -19.620 20.117 13.507 1.00 20.74 36 ASP B O 1
ATOM 1683 N N . THR B 1 40 ? -21.132 21.026 12.102 1.00 21.70 37 THR B N 1
ATOM 1684 C CA . THR B 1 40 ? -20.265 22.165 11.760 1.00 21.58 37 THR B CA 1
ATOM 1685 C C . THR B 1 40 ? -20.000 23.009 13.016 1.00 22.32 37 THR B C 1
ATOM 1686 O O . THR B 1 40 ? -18.853 23.321 13.301 1.00 24.30 37 THR B O 1
ATOM 1690 N N . LEU B 1 41 ? -21.031 23.292 13.796 1.00 21.03 38 LEU B N 1
ATOM 1691 C CA . LEU B 1 41 ? -20.881 24.089 15.014 1.00 22.32 38 LEU B CA 1
ATOM 1692 C C . LEU B 1 41 ? -19.821 23.430 15.901 1.00 22.48 38 LEU B C 1
ATOM 1693 O O . LEU B 1 41 ? -18.873 24.073 16.407 1.00 22.97 38 LEU B O 1
ATOM 1698 N N . TYR B 1 42 ? -20.015 22.138 16.123 1.00 21.81 39 TYR B N 1
ATOM 1699 C CA . TYR B 1 42 ? -19.189 21.433 17.094 1.00 22.78 39 TYR B CA 1
ATOM 1700 C C . TYR B 1 42 ? -17.733 21.184 16.578 1.00 23.46 39 TYR B C 1
ATOM 1701 O O . TYR B 1 42 ? -16.828 20.841 17.374 1.00 24.67 39 TYR B O 1
ATOM 1710 N N . ALA B 1 43 ? -17.528 21.352 15.286 1.00 24.12 40 ALA B N 1
ATOM 1711 C CA . ALA B 1 43 ? -16.185 21.182 14.668 1.00 26.32 40 ALA B CA 1
ATOM 1712 C C . ALA B 1 43 ? -15.347 22.416 14.851 1.00 27.71 40 ALA B C 1
ATOM 1713 O O . ALA B 1 43 ? -14.118 22.368 14.645 1.00 27.98 40 ALA B O 1
ATOM 1715 N N . THR B 1 44 ? -15.986 23.520 15.219 1.00 27.99 41 THR B N 1
ATOM 1716 C CA . THR B 1 44 ? -15.276 24.753 15.549 1.00 30.27 41 THR B CA 1
ATOM 1717 C C . THR B 1 44 ? -14.654 24.660 16.936 1.00 32.15 41 THR B C 1
ATOM 1718 O O . THR B 1 44 ? -15.147 23.938 17.823 1.00 32.48 41 THR B O 1
ATOM 1722 N N . ASP B 1 45 ? -13.609 25.466 17.129 1.00 35.15 42 ASP B N 1
ATOM 1723 C CA A ASP B 1 45 ? -12.902 25.566 18.404 0.70 37.06 42 ASP B CA 1
ATOM 1724 C CA B ASP B 1 45 ? -12.921 25.487 18.402 0.30 35.94 42 ASP B CA 1
ATOM 1725 C C . ASP B 1 45 ? -13.834 25.977 19.515 1.00 36.75 42 ASP B C 1
ATOM 1726 O O . ASP B 1 45 ? -13.972 25.272 20.541 1.00 37.56 42 ASP B O 1
ATOM 1735 N N . ASN B 1 46 ? -14.454 27.134 19.297 1.00 34.96 43 ASN B N 1
ATOM 1736 C CA A ASN B 1 46 ? -15.143 27.874 20.353 0.60 35.52 43 ASN B CA 1
ATOM 1737 C CA B ASN B 1 46 ? -15.138 27.878 20.362 0.40 34.85 43 ASN B CA 1
ATOM 1738 C C . ASN B 1 46 ? -16.522 28.366 19.921 1.00 33.64 43 ASN B C 1
ATOM 1739 O O . ASN B 1 46 ? -17.077 29.249 20.548 1.00 33.94 43 ASN B O 1
ATOM 1748 N N . GLY B 1 47 ? -17.042 27.834 18.814 1.00 30.96 44 GLY B N 1
ATOM 1749 C CA . GLY B 1 47 ? -18.319 28.326 18.270 1.00 28.59 44 GLY B CA 1
ATOM 1750 C C . GLY B 1 47 ? -19.452 28.011 19.227 1.00 27.14 44 GLY B C 1
ATOM 1751 O O . GLY B 1 47 ? -19.510 26.918 19.766 1.00 29.49 44 GLY B O 1
ATOM 1752 N N . ILE B 1 48 ? -20.333 28.972 19.415 1.00 24.48 45 ILE B N 1
ATOM 1753 C CA A ILE B 1 48 ? -21.504 28.734 20.225 0.60 24.40 45 ILE B CA 1
ATOM 1754 C CA B ILE B 1 48 ? -21.502 28.901 20.277 0.40 23.70 45 ILE B CA 1
ATOM 1755 C C . ILE B 1 48 ? -22.832 28.948 19.506 1.00 23.05 45 ILE B C 1
ATOM 1756 O O . ILE B 1 48 ? -23.859 28.450 19.965 1.00 23.12 45 ILE B O 1
ATOM 1765 N N . GLY B 1 49 ? -22.831 29.606 18.346 1.00 22.40 46 GLY B N 1
ATOM 1766 C CA . GLY B 1 49 ? -24.070 29.734 17.570 1.00 22.53 46 GLY B CA 1
ATOM 1767 C C . GLY B 1 49 ? -23.747 29.741 16.082 1.00 22.63 46 GLY B C 1
ATOM 1768 O O . GLY B 1 49 ? -22.699 30.258 15.679 1.00 23.90 46 GLY B O 1
ATOM 1769 N N . LEU B 1 50 ? -24.607 29.122 15.287 1.00 21.06 47 LEU B N 1
ATOM 1770 C CA . LEU B 1 50 ? -24.387 29.053 13.856 1.00 20.98 47 LEU B CA 1
ATOM 1771 C C . LEU B 1 50 ? -25.726 29.199 13.213 1.00 21.82 47 LEU B C 1
ATOM 1772 O O . LEU B 1 50 ? -26.681 28.534 13.614 1.00 22.80 47 LEU B O 1
ATOM 1777 N N . ALA B 1 51 ? -25.820 30.042 12.206 1.00 19.85 48 ALA B N 1
ATOM 1778 C CA . ALA B 1 51 ? -27.074 30.210 11.443 1.00 19.95 48 ALA B CA 1
ATOM 1779 C C . ALA B 1 51 ? -26.910 29.620 10.043 1.00 20.30 48 ALA B C 1
ATOM 1780 O O . ALA B 1 51 ? -25.794 29.681 9.508 1.00 20.19 48 ALA B O 1
ATOM 1782 N N . ALA B 1 52 ? -28.002 29.169 9.419 1.00 21.26 49 ALA B N 1
ATOM 1783 C CA . ALA B 1 52 ? -27.917 28.425 8.097 1.00 21.00 49 ALA B CA 1
ATOM 1784 C C . ALA B 1 52 ? -27.214 29.245 6.967 1.00 20.92 49 ALA B C 1
ATOM 1785 O O . ALA B 1 52 ? -26.498 28.664 6.199 1.00 21.01 49 ALA B O 1
ATOM 1787 N N . PRO B 1 53 ? -27.363 30.609 6.917 1.00 20.42 50 PRO B N 1
ATOM 1788 C CA . PRO B 1 53 ? -26.660 31.335 5.855 1.00 20.65 50 PRO B CA 1
ATOM 1789 C C . PRO B 1 53 ? -25.135 31.216 5.980 1.00 20.61 50 PRO B C 1
ATOM 1790 O O . PRO B 1 53 ? -24.430 31.324 4.969 1.00 21.95 50 PRO B O 1
ATOM 1794 N N . GLN B 1 54 ? -24.634 30.925 7.185 1.00 19.42 51 GLN B N 1
ATOM 1795 C CA . GLN B 1 54 ? -23.203 30.734 7.387 1.00 20.30 51 GLN B CA 1
ATOM 1796 C C . GLN B 1 54 ? -22.660 29.453 6.771 1.00 19.07 51 GLN B C 1
ATOM 1797 O O . GLN B 1 54 ? -21.450 29.295 6.642 1.00 21.26 51 GLN B O 1
ATOM 1803 N N . VAL B 1 55 ? -23.535 28.538 6.339 1.00 18.50 52 VAL B N 1
ATOM 1804 C CA . VAL B 1 55 ? -23.065 27.387 5.547 1.00 20.17 52 VAL B CA 1
ATOM 1805 C C . VAL B 1 55 ? -23.634 27.443 4.134 1.00 21.15 52 VAL B C 1
ATOM 1806 O O . VAL B 1 55 ? -23.569 26.486 3.398 1.00 23.86 52 VAL B O 1
ATOM 1810 N N . GLY B 1 56 ? -24.172 28.585 3.763 1.00 21.67 53 GLY B N 1
ATOM 1811 C CA . GLY B 1 56 ? -24.735 28.813 2.434 1.00 22.65 53 GLY B CA 1
ATOM 1812 C C . GLY B 1 56 ? -26.151 28.330 2.196 1.00 23.89 53 GLY B C 1
ATOM 1813 O O . GLY B 1 56 ? -26.517 28.108 1.069 1.00 25.91 53 GLY B O 1
ATOM 1814 N N . ARG B 1 57 ? -26.942 28.148 3.251 1.00 24.15 54 ARG B N 1
ATOM 1815 C CA . ARG B 1 57 ? -28.310 27.626 3.098 1.00 23.52 54 ARG B CA 1
ATOM 1816 C C . ARG B 1 57 ? -29.328 28.715 3.445 1.00 24.69 54 ARG B C 1
ATOM 1817 O O . ARG B 1 57 ? -29.092 29.519 4.327 1.00 25.59 54 ARG B O 1
ATOM 1825 N N . GLU B 1 58 ? -30.465 28.691 2.757 1.00 24.35 55 GLU B N 1
ATOM 1826 C CA A GLU B 1 58 ? -31.478 29.742 2.914 0.60 25.71 55 GLU B CA 1
ATOM 1827 C CA B GLU B 1 58 ? -31.479 29.739 2.917 0.40 25.00 55 GLU B CA 1
ATOM 1828 C C . GLU B 1 58 ? -32.555 29.424 3.937 1.00 25.18 55 GLU B C 1
ATOM 1829 O O . GLU B 1 58 ? -33.375 30.292 4.258 1.00 25.67 55 GLU B O 1
ATOM 1840 N N . GLU B 1 59 ? -32.601 28.188 4.427 1.00 24.21 56 GLU B N 1
ATOM 1841 C CA . GLU B 1 59 ? -33.633 27.848 5.417 1.00 24.34 56 GLU B CA 1
ATOM 1842 C C . GLU B 1 59 ? -33.475 28.602 6.728 1.00 24.16 56 GLU B C 1
ATOM 1843 O O . GLU B 1 59 ? -32.352 28.774 7.244 1.00 23.45 56 GLU B O 1
ATOM 1849 N N . ALA B 1 60 ? -34.582 29.074 7.309 1.00 23.61 57 ALA B N 1
ATOM 1850 C CA . ALA B 1 60 ? -34.505 29.855 8.566 1.00 22.20 57 ALA B CA 1
ATOM 1851 C C . ALA B 1 60 ? -34.240 28.974 9.770 1.00 22.16 57 ALA B C 1
ATOM 1852 O O . ALA B 1 60 ? -35.171 28.595 10.462 1.00 22.33 57 ALA B O 1
ATOM 1854 N N . ILE B 1 61 ? -32.980 28.657 10.029 1.00 22.54 58 ILE B N 1
ATOM 1855 C CA . ILE B 1 61 ? -32.613 27.731 11.053 1.00 22.78 58 ILE B CA 1
ATOM 1856 C C . ILE B 1 61 ? -31.319 28.206 11.708 1.00 22.08 58 ILE B C 1
ATOM 1857 O O . ILE B 1 61 ? -30.378 28.581 11.004 1.00 21.89 58 ILE B O 1
ATOM 1862 N N . VAL B 1 62 ? -31.344 28.217 13.033 1.00 21.64 59 VAL B N 1
ATOM 1863 C CA . VAL B 1 62 ? -30.218 28.517 13.878 1.00 22.61 59 VAL B CA 1
ATOM 1864 C C . VAL B 1 62 ? -29.979 27.350 14.831 1.00 21.77 59 VAL B C 1
ATOM 1865 O O . VAL B 1 62 ? -30.927 26.753 15.343 1.00 21.36 59 VAL B O 1
ATOM 1869 N N . VAL B 1 63 ? -28.708 27.109 15.133 1.00 20.27 60 VAL B N 1
ATOM 1870 C CA . VAL B 1 63 ? -28.330 26.167 16.193 1.00 21.42 60 VAL B CA 1
ATOM 1871 C C . VAL B 1 63 ? -27.376 26.859 17.151 1.00 20.76 60 VAL B C 1
ATOM 1872 O O . VAL B 1 63 ? -26.553 27.695 16.759 1.00 20.61 60 VAL B O 1
ATOM 1876 N N . ILE B 1 64 ? -27.549 26.565 18.446 1.00 21.58 61 ILE B N 1
ATOM 1877 C CA . ILE B 1 64 ? -26.779 27.231 19.496 1.00 20.52 61 ILE B CA 1
ATOM 1878 C C . ILE B 1 64 ? -26.455 26.190 20.549 1.00 21.24 61 ILE B C 1
ATOM 1879 O O . ILE B 1 64 ? -27.289 25.317 20.842 1.00 21.41 61 ILE B O 1
ATOM 1884 N N . ASP B 1 65 ? -25.250 26.246 21.098 1.00 22.76 62 ASP B N 1
ATOM 1885 C CA . ASP B 1 65 ? -24.964 25.455 22.301 1.00 22.66 62 ASP B CA 1
ATOM 1886 C C . ASP B 1 65 ? -24.034 26.271 23.152 1.00 22.67 62 ASP B C 1
ATOM 1887 O O . ASP B 1 65 ? -22.886 26.515 22.811 1.00 23.06 62 ASP B O 1
ATOM 1892 N N . LEU B 1 66 ? -24.549 26.665 24.288 1.00 24.87 63 LEU B N 1
ATOM 1893 C CA A LEU B 1 66 ? -23.789 27.516 25.181 0.60 25.38 63 LEU B CA 1
ATOM 1894 C CA B LEU B 1 66 ? -23.818 27.521 25.198 0.40 25.46 63 LEU B CA 1
ATOM 1895 C C . LEU B 1 66 ? -23.157 26.712 26.303 1.00 25.20 63 LEU B C 1
ATOM 1896 O O . LEU B 1 66 ? -22.477 27.272 27.134 1.00 25.85 63 LEU B O 1
ATOM 1905 N N . SER B 1 67 ? -23.331 25.375 26.310 1.00 24.37 64 SER B N 1
ATOM 1906 C CA . SER B 1 67 ? -22.883 24.583 27.481 1.00 24.49 64 SER B CA 1
ATOM 1907 C C . SER B 1 67 ? -21.382 24.341 27.449 1.00 23.55 64 SER B C 1
ATOM 1908 O O . SER B 1 67 ? -20.783 24.268 26.399 1.00 22.89 64 SER B O 1
ATOM 1911 N N . ASP B 1 68 ? -20.757 24.184 28.609 1.00 23.32 65 ASP B N 1
ATOM 1912 C CA . ASP B 1 68 ? -19.344 23.866 28.653 1.00 24.56 65 ASP B CA 1
ATOM 1913 C C . ASP B 1 68 ? -19.080 22.521 28.013 1.00 24.60 65 ASP B C 1
ATOM 1914 O O . ASP B 1 68 ? -18.069 22.358 27.287 1.00 23.40 65 ASP B O 1
ATOM 1919 N N . ASN B 1 69 ? -19.991 21.558 28.242 1.00 23.39 66 ASN B N 1
ATOM 1920 C CA . ASN B 1 69 ? -19.718 20.211 27.759 1.00 23.69 66 ASN B CA 1
ATOM 1921 C C . ASN B 1 69 ? -20.074 20.036 26.262 1.00 24.14 66 ASN B C 1
ATOM 1922 O O . ASN B 1 69 ? -19.740 18.985 25.683 1.00 23.14 66 ASN B O 1
ATOM 1927 N N . ARG B 1 70 ? -20.741 21.037 25.682 1.00 23.38 67 ARG B N 1
ATOM 1928 C CA . ARG B 1 70 ? -21.205 21.003 24.278 1.00 24.01 67 ARG B CA 1
ATOM 1929 C C . ARG B 1 70 ? -22.155 19.868 23.979 1.00 24.24 67 ARG B C 1
ATOM 1930 O O . ARG B 1 70 ? -22.103 19.253 22.910 1.00 24.44 67 ARG B O 1
ATOM 1938 N N . ASP B 1 71 ? -23.066 19.620 24.912 1.00 23.79 68 ASP B N 1
ATOM 1939 C CA . ASP B 1 71 ? -24.046 18.544 24.783 1.00 23.82 68 ASP B CA 1
ATOM 1940 C C . ASP B 1 71 ? -25.450 19.043 25.074 1.00 24.21 68 ASP B C 1
ATOM 1941 O O . ASP B 1 71 ? -26.335 18.280 25.486 1.00 24.70 68 ASP B O 1
ATOM 1946 N N . GLN B 1 72 ? -25.678 20.337 24.806 1.00 23.50 69 GLN B N 1
ATOM 1947 C CA A GLN B 1 72 ? -26.951 20.981 25.047 0.60 23.41 69 GLN B CA 1
ATOM 1948 C CA B GLN B 1 72 ? -26.969 20.966 25.037 0.40 23.68 69 GLN B CA 1
ATOM 1949 C C . GLN B 1 72 ? -27.391 21.786 23.803 1.00 22.68 69 GLN B C 1
ATOM 1950 O O . GLN B 1 72 ? -27.526 23.029 23.883 1.00 23.30 69 GLN B O 1
ATOM 1961 N N . PRO B 1 73 ? -27.634 21.106 22.668 1.00 21.89 70 PRO B N 1
ATOM 1962 C CA . PRO B 1 73 ? -28.057 21.775 21.423 1.00 22.97 70 PRO B CA 1
ATOM 1963 C C . PRO B 1 73 ? -29.425 22.446 21.581 1.00 23.49 70 PRO B C 1
ATOM 1964 O O . PRO B 1 73 ? -30.365 21.860 22.166 1.00 22.27 70 PRO B O 1
ATOM 1968 N N . LEU B 1 74 ? -29.504 23.684 21.114 1.00 22.46 71 LEU B N 1
ATOM 1969 C CA . LEU B 1 74 ? -30.756 24.387 20.946 1.00 23.42 71 LEU B CA 1
ATOM 1970 C C . LEU B 1 74 ? -30.930 24.657 19.472 1.00 22.87 71 LEU B C 1
ATOM 1971 O O . LEU B 1 74 ? -30.155 25.370 18.885 1.00 23.20 71 LEU B O 1
ATOM 1976 N N . VAL B 1 75 ? -31.988 24.112 18.896 1.00 23.61 72 VAL B N 1
ATOM 1977 C CA . VAL B 1 75 ? -32.317 24.285 17.502 1.00 22.37 72 VAL B CA 1
ATOM 1978 C C . VAL B 1 75 ? -33.556 25.197 17.422 1.00 23.74 72 VAL B C 1
ATOM 1979 O O . VAL B 1 75 ? -34.590 24.937 18.069 1.00 24.27 72 VAL B O 1
ATOM 1983 N N . LEU B 1 76 ? -33.443 26.252 16.629 1.00 23.90 73 LEU B N 1
ATOM 1984 C CA . LEU B 1 76 ? -34.492 27.240 16.408 1.00 23.33 73 LEU B CA 1
ATOM 1985 C C . LEU B 1 76 ? -34.819 27.318 14.977 1.00 24.23 73 LEU B C 1
ATOM 1986 O O . LEU B 1 76 ? -33.991 27.737 14.127 1.00 24.27 73 LEU B O 1
ATOM 1991 N N . ILE B 1 77 ? -36.046 26.932 14.688 1.00 24.27 74 ILE B N 1
ATOM 1992 C CA . ILE B 1 77 ? -36.576 26.984 13.347 1.00 24.12 74 ILE B CA 1
ATOM 1993 C C . ILE B 1 77 ? -37.534 28.152 13.287 1.00 23.20 74 ILE B C 1
ATOM 1994 O O . ILE B 1 77 ? -38.391 28.328 14.156 1.00 23.89 74 ILE B O 1
ATOM 1999 N N . ASN B 1 78 ? -37.417 28.921 12.211 1.00 23.69 75 ASN B N 1
ATOM 2000 C CA . ASN B 1 78 ? -38.228 30.122 12.022 1.00 23.89 75 ASN B CA 1
ATOM 2001 C C . ASN B 1 78 ? -38.239 31.033 13.241 1.00 23.23 75 ASN B C 1
ATOM 2002 O O . ASN B 1 78 ? -39.297 31.532 13.639 1.00 24.45 75 ASN B O 1
ATOM 2007 N N . PRO B 1 79 ? -37.065 31.306 13.812 1.00 22.52 76 PRO B N 1
ATOM 2008 C CA . PRO B 1 79 ? -37.036 32.161 15.001 1.00 23.04 76 PRO B CA 1
ATOM 2009 C C . PRO B 1 79 ? -37.323 33.636 14.743 1.00 24.88 76 PRO B C 1
ATOM 2010 O O . PRO B 1 79 ? -36.950 34.202 13.671 1.00 23.43 76 PRO B O 1
ATOM 2014 N N . LYS B 1 80 ? -38.020 34.236 15.699 1.00 25.40 77 LYS B N 1
ATOM 2015 C CA A LYS B 1 80 ? -38.238 35.685 15.697 0.60 26.56 77 LYS B CA 1
ATOM 2016 C CA B LYS B 1 80 ? -38.332 35.677 15.703 0.40 26.31 77 LYS B CA 1
ATOM 2017 C C . LYS B 1 80 ? -38.107 36.286 17.088 1.00 26.41 77 LYS B C 1
ATOM 2018 O O . LYS B 1 80 ? -38.462 35.682 18.081 1.00 26.39 77 LYS B O 1
ATOM 2029 N N . VAL B 1 81 ? -37.544 37.479 17.140 1.00 26.35 78 VAL B N 1
ATOM 2030 C CA . VAL B 1 81 ? -37.496 38.229 18.383 1.00 26.93 78 VAL B CA 1
ATOM 2031 C C . VAL B 1 81 ? -38.844 38.913 18.496 1.00 28.91 78 VAL B C 1
ATOM 2032 O O . VAL B 1 81 ? -39.210 39.770 17.649 1.00 28.69 78 VAL B O 1
ATOM 2036 N N . VAL B 1 82 ? -39.583 38.562 19.527 1.00 29.82 79 VAL B N 1
ATOM 2037 C CA . VAL B 1 82 ? -40.928 39.118 19.728 1.00 32.49 79 VAL B CA 1
ATOM 2038 C C . VAL B 1 82 ? -40.944 40.327 20.657 1.00 32.86 79 VAL B C 1
ATOM 2039 O O . VAL B 1 82 ? -41.852 41.184 20.579 1.00 32.06 79 VAL B O 1
ATOM 2043 N N . SER B 1 83 ? -39.996 40.382 21.584 1.00 31.21 80 SER B N 1
ATOM 2044 C CA . SER B 1 83 ? -39.827 41.557 22.420 1.00 31.59 80 SER B CA 1
ATOM 2045 C C . SER B 1 83 ? -38.477 41.553 23.099 1.00 30.51 80 SER B C 1
ATOM 2046 O O . SER B 1 83 ? -37.717 40.576 23.016 1.00 28.67 80 SER B O 1
ATOM 2049 N N . GLY B 1 84 ? -38.167 42.678 23.728 1.00 30.75 81 GLY B N 1
ATOM 2050 C CA . GLY B 1 84 ? -36.882 42.858 24.348 1.00 30.12 81 GLY B CA 1
ATOM 2051 C C . GLY B 1 84 ? -36.823 44.111 25.185 1.00 30.13 81 GLY B C 1
ATOM 2052 O O . GLY B 1 84 ? -37.616 45.053 24.989 1.00 28.99 81 GLY B O 1
ATOM 2053 N N . SER B 1 85 ? -35.893 44.119 26.123 1.00 28.19 82 SER B N 1
ATOM 2054 C CA . SER B 1 85 ? -35.682 45.286 26.973 1.00 28.13 82 SER B CA 1
ATOM 2055 C C . SER B 1 85 ? -34.218 45.366 27.429 1.00 27.40 82 SER B C 1
ATOM 2056 O O . SER B 1 85 ? -33.414 44.443 27.194 1.00 26.54 82 SER B O 1
ATOM 2059 N N . ASN B 1 86 ? -33.873 46.479 28.049 1.00 27.63 83 ASN B N 1
ATOM 2060 C CA A ASN B 1 86 ? -32.578 46.636 28.700 0.70 27.69 83 ASN B CA 1
ATOM 2061 C CA B ASN B 1 86 ? -32.555 46.753 28.660 0.30 28.06 83 ASN B CA 1
ATOM 2062 C C . ASN B 1 86 ? -31.392 46.586 27.706 1.00 27.74 83 ASN B C 1
ATOM 2063 O O . ASN B 1 86 ? -30.580 45.654 27.785 1.00 26.02 83 ASN B O 1
ATOM 2072 N N . LYS B 1 87 ? -31.302 47.563 26.815 1.00 26.78 84 LYS B N 1
ATOM 2073 C CA . LYS B 1 87 ? -30.203 47.677 25.885 1.00 27.61 84 LYS B CA 1
ATOM 2074 C C . LYS B 1 87 ? -28.872 47.895 26.594 1.00 28.08 84 LYS B C 1
ATOM 2075 O O . LYS B 1 87 ? -28.748 48.772 27.478 1.00 28.23 84 LYS B O 1
ATOM 2081 N N . GLU B 1 88 ? -27.872 47.077 26.214 1.00 27.85 85 GLU B N 1
ATOM 2082 C CA . GLU B 1 88 ? -26.488 47.206 26.710 1.00 27.70 85 GLU B CA 1
ATOM 2083 C C . GLU B 1 88 ? -25.521 46.843 25.592 1.00 26.80 85 GLU B C 1
ATOM 2084 O O . GLU B 1 88 ? -25.846 46.036 24.701 1.00 23.41 85 GLU B O 1
ATOM 2090 N N . MET B 1 89 ? -24.328 47.410 25.695 1.00 27.35 86 MET B N 1
ATOM 2091 C CA . MET B 1 89 ? -23.203 47.053 24.838 1.00 27.11 86 MET B CA 1
ATOM 2092 C C . MET B 1 89 ? -22.497 45.809 25.403 1.00 26.41 86 MET B C 1
ATOM 2093 O O . MET B 1 89 ? -22.334 45.661 26.611 1.00 24.77 86 MET B O 1
ATOM 2098 N N . GLY B 1 90 ? -22.031 44.964 24.493 1.00 24.18 87 GLY B N 1
ATOM 2099 C CA . GLY B 1 90 ? -21.313 43.793 24.805 1.00 24.30 87 GLY B CA 1
ATOM 2100 C C . GLY B 1 90 ? -20.499 43.315 23.604 1.00 23.19 87 GLY B C 1
ATOM 2101 O O . GLY B 1 90 ? -20.893 43.457 22.456 1.00 22.02 87 GLY B O 1
ATOM 2102 N N . GLN B 1 91 ? -19.363 42.710 23.876 1.00 22.27 88 GLN B N 1
ATOM 2103 C CA . GLN B 1 91 ? -18.440 42.317 22.808 1.00 22.84 88 GLN B CA 1
ATOM 2104 C C . GLN B 1 91 ? -19.007 41.077 22.104 1.00 20.83 88 GLN B C 1
ATOM 2105 O O . GLN B 1 91 ? -19.489 40.107 22.745 1.00 21.20 88 GLN B O 1
ATOM 2111 N N . GLU B 1 92 ? -18.923 41.086 20.784 1.00 20.16 89 GLU B N 1
ATOM 2112 C CA . GLU B 1 92 ? -19.300 39.905 19.990 1.00 20.57 89 GLU B CA 1
ATOM 2113 C C . GLU B 1 92 ? -18.210 39.567 19.013 1.00 20.16 89 GLU B C 1
ATOM 2114 O O . GLU B 1 92 ? -17.395 40.444 18.650 1.00 19.76 89 GLU B O 1
ATOM 2120 N N . GLY B 1 93 ? -18.192 38.301 18.590 1.00 19.50 90 GLY B N 1
ATOM 2121 C CA . GLY B 1 93 ? -17.459 37.888 17.394 1.00 19.49 90 GLY B CA 1
ATOM 2122 C C . GLY B 1 93 ? -18.435 37.093 16.523 1.00 19.84 90 GLY B C 1
ATOM 2123 O O . GLY B 1 93 ? -19.632 37.001 16.852 1.00 22.18 90 GLY B O 1
ATOM 2124 N N . CYS B 1 94 ? -17.935 36.501 15.446 1.00 19.12 91 CYS B N 1
ATOM 2125 C CA . CYS B 1 94 ? -18.744 35.682 14.561 1.00 18.57 91 CYS B CA 1
ATOM 2126 C C . CYS B 1 94 ? -17.757 34.787 13.736 1.00 19.45 91 CYS B C 1
ATOM 2127 O O . CYS B 1 94 ? -16.804 35.285 13.207 1.00 19.38 91 CYS B O 1
ATOM 2130 N N . LEU B 1 95 ? -18.075 33.507 13.583 1.00 20.63 92 LEU B N 1
ATOM 2131 C CA . LEU B 1 95 ? -17.284 32.579 12.822 1.00 21.53 92 LEU B CA 1
ATOM 2132 C C . LEU B 1 95 ? -17.178 33.021 11.340 1.00 20.77 92 LEU B C 1
ATOM 2133 O O . LEU B 1 95 ? -16.188 32.660 10.619 1.00 20.49 92 LEU B O 1
ATOM 2138 N N . SER B 1 96 ? -18.166 33.823 10.895 1.00 19.14 93 SER B N 1
ATOM 2139 C CA . SER B 1 96 ? -18.163 34.358 9.521 1.00 19.37 93 SER B CA 1
ATOM 2140 C C . SER B 1 96 ? -17.406 35.718 9.371 1.00 20.27 93 SER B C 1
ATOM 2141 O O . SER B 1 96 ? -17.294 36.245 8.255 1.00 21.94 93 SER B O 1
ATOM 2144 N N . VAL B 1 97 ? -16.981 36.306 10.493 1.00 19.18 94 VAL B N 1
ATOM 2145 C CA . VAL B 1 97 ? -16.128 37.505 10.513 1.00 18.46 94 VAL B CA 1
ATOM 2146 C C . VAL B 1 97 ? -14.938 37.151 11.414 1.00 19.48 94 VAL B C 1
ATOM 2147 O O . VAL B 1 97 ? -14.742 37.724 12.450 1.00 19.73 94 VAL B O 1
ATOM 2151 N N . PRO B 1 98 ? -14.153 36.161 10.987 1.00 19.48 95 PRO B N 1
ATOM 2152 C CA . PRO B 1 98 ? -13.148 35.631 11.931 1.00 20.26 95 PRO B CA 1
ATOM 2153 C C . PRO B 1 98 ? -12.134 36.673 12.392 1.00 19.94 95 PRO B C 1
ATOM 2154 O O . PRO B 1 98 ? -11.658 37.486 11.614 1.00 19.68 95 PRO B O 1
ATOM 2158 N N . ASP B 1 99 ? -11.852 36.619 13.685 1.00 18.71 96 ASP B N 1
ATOM 2159 C CA . ASP B 1 99 ? -10.716 37.275 14.336 1.00 19.98 96 ASP B CA 1
ATOM 2160 C C . ASP B 1 99 ? -11.011 38.724 14.692 1.00 20.61 96 ASP B C 1
ATOM 2161 O O . ASP B 1 99 ? -10.136 39.431 15.230 1.00 21.93 96 ASP B O 1
ATOM 2166 N N . TYR B 1 100 ? -12.238 39.163 14.459 1.00 19.42 97 TYR B N 1
ATOM 2167 C CA . TYR B 1 100 ? -12.600 40.556 14.706 1.00 20.48 97 TYR B CA 1
ATOM 2168 C C . TYR B 1 100 ? -13.684 40.573 15.795 1.00 19.92 97 TYR B C 1
ATOM 2169 O O . TYR B 1 100 ? -14.689 39.907 15.672 1.00 20.31 97 TYR B O 1
ATOM 2178 N N . TYR B 1 101 ? -13.437 41.332 16.847 1.00 19.37 98 TYR B N 1
ATOM 2179 C CA . TYR B 1 101 ? -14.382 41.471 17.947 1.00 19.62 98 TYR B CA 1
ATOM 2180 C C . TYR B 1 101 ? -14.686 42.939 18.219 1.00 20.48 98 TYR B C 1
ATOM 2181 O O . TYR B 1 101 ? -13.801 43.803 18.135 1.00 21.04 98 TYR B O 1
ATOM 2190 N N . ALA B 1 102 ? -15.928 43.241 18.529 1.00 20.66 99 ALA B N 1
ATOM 2191 C CA . ALA B 1 102 ? -16.304 44.618 18.825 1.00 21.58 99 ALA B CA 1
ATOM 2192 C C . ALA B 1 102 ? -17.558 44.651 19.635 1.00 23.07 99 ALA B C 1
ATOM 2193 O O . ALA B 1 102 ? -18.297 43.662 19.687 1.00 21.64 99 ALA B O 1
ATOM 2195 N N . ASP B 1 103 ? -17.797 45.805 20.284 1.00 24.44 100 ASP B N 1
ATOM 2196 C CA . ASP B 1 103 ? -18.983 45.921 21.095 1.00 26.02 100 ASP B CA 1
ATOM 2197 C C . ASP B 1 103 ? -20.206 46.276 20.257 1.00 25.66 100 ASP B C 1
ATOM 2198 O O . ASP B 1 103 ? -20.141 47.119 19.357 1.00 25.26 100 ASP B O 1
ATOM 2203 N N . VAL B 1 104 ? -21.322 45.603 20.555 1.00 25.69 101 VAL B N 1
ATOM 2204 C CA . VAL B 1 104 ? -22.572 45.726 19.829 1.00 26.01 101 VAL B CA 1
ATOM 2205 C C . VAL B 1 104 ? -23.680 45.889 20.843 1.00 24.97 101 VAL B C 1
ATOM 2206 O O . VAL B 1 104 ? -23.659 45.243 21.877 1.00 24.37 101 VAL B O 1
ATOM 2210 N N . GLU B 1 105 ? -24.652 46.741 20.545 1.00 24.72 102 GLU B N 1
ATOM 2211 C CA . GLU B 1 105 ? -25.812 46.924 21.449 1.00 25.42 102 GLU B CA 1
ATOM 2212 C C . GLU B 1 105 ? -26.816 45.818 21.194 1.00 24.30 102 GLU B C 1
ATOM 2213 O O . GLU B 1 105 ? -27.129 45.508 20.044 1.00 24.42 102 GLU B O 1
ATOM 2219 N N . ARG B 1 106 ? -27.319 45.202 22.269 1.00 24.55 103 ARG B N 1
ATOM 2220 C CA . ARG B 1 106 ? -28.397 44.255 22.172 1.00 23.62 103 ARG B CA 1
ATOM 2221 C C . ARG B 1 106 ? -29.345 44.459 23.345 1.00 24.21 103 ARG B C 1
ATOM 2222 O O . ARG B 1 106 ? -28.980 45.047 24.350 1.00 23.95 103 ARG B O 1
ATOM 2230 N N . TYR B 1 107 ? -30.538 43.904 23.227 1.00 24.04 104 TYR B N 1
ATOM 2231 C CA . TYR B 1 107 ? -31.409 43.748 24.364 1.00 24.83 104 TYR B CA 1
ATOM 2232 C C . TYR B 1 107 ? -30.779 42.711 25.294 1.00 24.32 104 TYR B C 1
ATOM 2233 O O . TYR B 1 107 ? -30.438 41.624 24.852 1.00 23.08 104 TYR B O 1
ATOM 2242 N N . THR B 1 108 ? -30.668 42.999 26.576 1.00 24.16 105 THR B N 1
ATOM 2243 C CA . THR B 1 108 ? -30.115 41.986 27.480 1.00 25.36 105 THR B CA 1
ATOM 2244 C C . THR B 1 108 ? -31.213 41.092 28.068 1.00 26.74 105 THR B C 1
ATOM 2245 O O . THR B 1 108 ? -30.924 40.073 28.703 1.00 27.86 105 THR B O 1
ATOM 2249 N N . SER B 1 109 ? -3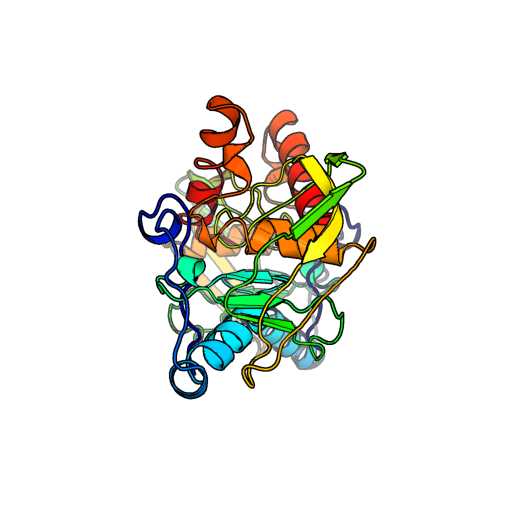2.472 41.471 27.838 1.00 26.59 106 SER B N 1
ATOM 2250 C CA . SER B 1 109 ? -33.622 40.621 28.088 1.00 26.05 106 SER B CA 1
ATOM 2251 C C . SER B 1 109 ? -34.410 40.502 26.812 1.00 26.20 106 SER B C 1
ATOM 2252 O O . SER B 1 109 ? -34.669 41.523 26.183 1.00 25.96 106 SER B O 1
ATOM 2255 N N . VAL B 1 110 ? -34.834 39.298 26.456 1.00 25.87 107 VAL B N 1
ATOM 2256 C CA . VAL B 1 110 ? -35.478 39.050 25.179 1.00 26.25 107 VAL B CA 1
ATOM 2257 C C . VAL B 1 110 ? -36.489 37.913 25.272 1.00 27.03 107 VAL B C 1
ATOM 2258 O O . VAL B 1 110 ? -36.395 37.029 26.111 1.00 26.77 107 VAL B O 1
ATOM 2262 N N . VAL B 1 111 ? -37.443 37.945 24.359 1.00 26.00 108 VAL B N 1
ATOM 2263 C CA . VAL B 1 111 ? -38.339 36.844 24.129 1.00 26.02 108 VAL B CA 1
ATOM 2264 C C . VAL B 1 111 ? -38.291 36.515 22.636 1.00 25.62 108 VAL B C 1
ATOM 2265 O O . VAL B 1 111 ? -38.443 37.417 21.792 1.00 26.16 108 VAL B O 1
ATOM 2269 N N . VAL B 1 112 ? -38.031 35.234 22.365 1.00 26.00 109 VAL B N 1
ATOM 2270 C CA . VAL B 1 112 ? -37.963 34.679 21.019 1.00 25.77 109 VAL B CA 1
ATOM 2271 C C . VAL B 1 112 ? -38.996 33.576 20.883 1.00 25.82 109 VAL B C 1
ATOM 2272 O O . VAL B 1 112 ? -39.113 32.735 21.786 1.00 27.15 109 VAL B O 1
ATOM 2276 N N . GLU B 1 113 ? -39.714 33.552 19.764 1.00 25.86 110 GLU B N 1
ATOM 2277 C CA . GLU B 1 113 ? -40.563 32.430 19.444 1.00 26.68 110 GLU B CA 1
ATOM 2278 C C . GLU B 1 113 ? -39.984 31.737 18.229 1.00 27.23 110 GLU B C 1
ATOM 2279 O O . GLU B 1 113 ? -39.396 32.392 17.364 1.00 26.18 110 GLU B O 1
ATOM 2285 N N . ALA B 1 114 ? -40.033 30.413 18.247 1.00 25.52 111 ALA B N 1
ATOM 2286 C CA . ALA B 1 114 ? -39.480 29.596 17.153 1.00 25.88 111 ALA B CA 1
ATOM 2287 C C . ALA B 1 114 ? -40.181 28.263 17.219 1.00 26.80 111 ALA B C 1
ATOM 2288 O O . ALA B 1 114 ? -41.072 28.079 18.047 1.00 26.79 111 ALA B O 1
ATOM 2290 N N . LEU B 1 115 ? -39.784 27.328 16.368 1.00 27.38 112 LEU B N 1
ATOM 2291 C CA . LEU B 1 115 ? -40.149 25.932 16.527 1.00 27.17 112 LEU B CA 1
ATOM 2292 C C . LEU B 1 115 ? -38.905 25.140 16.880 1.00 28.24 112 LEU B C 1
ATOM 2293 O O . LEU B 1 115 ? -37.782 25.514 16.443 1.00 26.83 112 LEU B O 1
ATOM 2298 N N . ASP B 1 116 ? -39.055 24.054 17.662 1.00 28.81 113 ASP B N 1
ATOM 2299 C CA . ASP B 1 116 ? -37.913 23.152 17.930 1.00 29.07 113 ASP B CA 1
ATOM 2300 C C . ASP B 1 116 ? -37.745 22.215 16.749 1.00 29.22 113 ASP B C 1
ATOM 2301 O O . ASP B 1 116 ? -38.455 22.363 15.762 1.00 27.84 113 ASP B O 1
ATOM 2306 N N . ARG B 1 117 ? -36.806 21.274 16.809 1.00 29.74 114 ARG B N 1
ATOM 2307 C CA . ARG B 1 117 ? -36.481 20.501 15.615 1.00 31.30 114 ARG B CA 1
ATOM 2308 C C . ARG B 1 117 ? -37.581 19.523 15.249 1.00 32.77 114 ARG B C 1
ATOM 2309 O O . ARG B 1 117 ? -37.569 18.991 14.150 1.00 32.82 114 ARG B O 1
ATOM 2317 N N . GLU B 1 118 ? -38.507 19.305 16.183 1.00 33.90 115 GLU B N 1
ATOM 2318 C CA A GLU B 1 118 ? -39.658 18.442 15.956 0.60 34.71 115 GLU B CA 1
ATOM 2319 C CA B GLU B 1 118 ? -39.664 18.441 15.945 0.40 34.68 115 GLU B CA 1
ATOM 2320 C C . GLU B 1 118 ? -40.862 19.242 15.444 1.00 34.87 115 GLU B C 1
ATOM 2321 O O . GLU B 1 118 ? -41.946 18.670 15.162 1.00 35.07 115 GLU B O 1
ATOM 2332 N N . GLY B 1 119 ? -40.681 20.563 15.312 1.00 33.70 116 GLY B N 1
ATOM 2333 C CA . GLY B 1 119 ? -41.743 21.448 14.860 1.00 33.50 116 GLY B CA 1
ATOM 2334 C C . GLY B 1 119 ? -42.693 21.954 15.955 1.00 34.07 116 GLY B C 1
ATOM 2335 O O . GLY B 1 119 ? -43.708 22.559 15.646 1.00 33.34 116 GLY B O 1
ATOM 2336 N N . LYS B 1 120 ? -42.346 21.767 17.225 1.00 33.90 117 LYS B N 1
ATOM 2337 C CA A LYS B 1 120 ? -43.221 22.214 18.308 0.60 35.40 117 LYS B CA 1
ATOM 2338 C CA B LYS B 1 120 ? -43.190 22.190 18.349 0.40 34.67 117 LYS B CA 1
ATOM 2339 C C . LYS B 1 120 ? -42.895 23.649 18.671 1.00 34.81 117 LYS B C 1
ATOM 2340 O O . LYS B 1 120 ? -41.713 24.061 18.629 1.00 34.08 117 LYS B O 1
ATOM 2351 N N . PRO B 1 121 ? -43.940 24.439 18.994 1.00 35.37 118 PRO B N 1
ATOM 2352 C CA . PRO B 1 121 ? -43.627 25.806 19.348 1.00 34.35 118 PRO B CA 1
ATOM 2353 C C . PRO B 1 121 ? -42.732 25.894 20.561 1.00 34.54 118 PRO B C 1
ATOM 2354 O O . PRO B 1 121 ? -42.837 25.089 21.493 1.00 33.46 118 PRO B O 1
ATOM 2358 N N . LEU B 1 122 ? -41.870 26.902 20.532 1.00 32.87 119 LEU B N 1
ATOM 2359 C CA . LEU B 1 122 ? -40.894 27.164 21.564 1.00 34.16 119 LEU B CA 1
ATOM 2360 C C . LEU B 1 122 ? -41.005 28.649 21.877 1.00 34.46 119 LEU B C 1
ATOM 2361 O O . LEU B 1 122 ? -41.054 29.471 20.948 1.00 35.04 119 LEU B O 1
ATOM 2366 N N . ARG B 1 123 ? -41.046 29.008 23.155 1.00 33.72 120 ARG B N 1
ATOM 2367 C CA . ARG B 1 123 ? -40.954 30.416 23.544 1.00 34.12 120 ARG B CA 1
ATOM 2368 C C . ARG B 1 123 ? -39.841 30.471 24.538 1.00 33.80 120 ARG B C 1
ATOM 2369 O O . ARG B 1 123 ? -39.839 29.701 25.527 1.00 35.29 120 ARG B O 1
ATOM 2377 N N . ILE B 1 124 ? -38.833 31.275 24.245 1.00 31.50 121 ILE B N 1
ATOM 2378 C CA . ILE B 1 124 ? -37.686 31.367 25.108 1.00 30.82 121 ILE B CA 1
ATOM 2379 C C . ILE B 1 124 ? -37.644 32.803 25.597 1.00 30.61 121 ILE B C 1
ATOM 2380 O O . ILE B 1 124 ? -37.528 33.738 24.803 1.00 28.16 121 ILE B O 1
ATOM 2385 N N . GLU B 1 125 ? -37.739 32.956 26.918 1.00 29.68 122 GLU B N 1
ATOM 2386 C CA . GLU B 1 125 ? -37.616 34.239 27.564 1.00 29.68 122 GLU B CA 1
ATOM 2387 C C . GLU B 1 125 ? -36.342 34.174 28.428 1.00 28.96 122 GLU B C 1
ATOM 2388 O O . GLU B 1 125 ? -36.219 33.299 29.288 1.00 29.58 122 GLU B O 1
ATOM 2394 N N . THR B 1 126 ? -35.388 35.077 28.197 1.00 27.98 123 THR B N 1
ATOM 2395 C CA . THR B 1 126 ? -34.101 34.983 28.874 1.00 26.28 123 THR B CA 1
ATOM 2396 C C . THR B 1 126 ? -33.420 36.317 29.017 1.00 26.54 123 THR B C 1
ATOM 2397 O O . THR B 1 126 ? -33.510 37.207 28.132 1.00 25.79 123 THR B O 1
ATOM 2401 N N . SER B 1 127 ? -32.727 36.465 30.153 1.00 25.93 124 SER B N 1
ATOM 2402 C CA . SER B 1 127 ? -31.867 37.621 30.431 1.00 27.33 124 SER B CA 1
ATOM 2403 C C . SER B 1 127 ? -30.398 37.212 30.585 1.00 28.19 124 SER B C 1
ATOM 2404 O O . SER B 1 127 ? -29.556 38.026 31.035 1.00 28.03 124 SER B O 1
ATOM 2407 N N . ASP B 1 128 ? -30.079 35.984 30.179 1.00 27.14 125 ASP B N 1
ATOM 2408 C CA A ASP B 1 128 ? -28.717 35.479 30.223 0.50 27.68 125 ASP B CA 1
ATOM 2409 C CA B ASP B 1 128 ? -28.687 35.474 30.236 0.50 27.73 125 ASP B CA 1
ATOM 2410 C C . ASP B 1 128 ? -27.996 35.725 28.905 1.00 26.97 125 ASP B C 1
ATOM 2411 O O . ASP B 1 128 ? -28.520 36.400 28.009 1.00 24.46 125 ASP B O 1
ATOM 2420 N N . PHE B 1 129 ? -26.794 35.202 28.783 1.00 25.56 126 PHE B N 1
ATOM 2421 C CA . PHE B 1 129 ? -26.017 35.363 27.579 1.00 25.40 126 PHE B CA 1
ATOM 2422 C C . PHE B 1 129 ? -26.725 34.818 26.366 1.00 24.33 126 PHE B C 1
ATOM 2423 O O . PHE B 1 129 ? -26.561 35.349 25.271 1.00 22.86 126 PHE B O 1
ATOM 2431 N N . LEU B 1 130 ? -27.563 33.818 26.553 1.00 22.95 127 LEU B N 1
ATOM 2432 C CA . LEU B 1 130 ? -28.410 33.329 25.466 1.00 22.29 127 LEU B CA 1
ATOM 2433 C C . LEU B 1 130 ? -29.187 34.424 24.702 1.00 22.03 127 LEU B C 1
ATOM 2434 O O . LEU B 1 130 ? -29.423 34.312 23.492 1.00 22.10 127 LEU B O 1
ATOM 2439 N N . ALA B 1 131 ? -29.667 35.439 25.404 1.00 21.69 128 ALA B N 1
ATOM 2440 C CA . ALA B 1 131 ? -30.368 36.539 24.755 1.00 22.10 128 ALA B CA 1
ATOM 2441 C C . ALA B 1 131 ? -29.540 37.167 23.660 1.00 20.66 128 ALA B C 1
ATOM 2442 O O . ALA B 1 131 ? -30.062 37.445 22.559 1.00 22.39 128 ALA B O 1
ATOM 2444 N N . ILE B 1 132 ? -28.275 37.426 23.961 1.00 21.68 129 ILE B N 1
ATOM 2445 C CA . ILE B 1 132 ? -27.339 38.064 23.012 1.00 21.53 129 ILE B CA 1
ATOM 2446 C C . ILE B 1 132 ? -27.123 37.116 21.826 1.00 20.57 129 ILE B C 1
ATOM 2447 O O . ILE B 1 132 ? -27.208 37.516 20.663 1.00 20.79 129 ILE B O 1
ATOM 2452 N N . VAL B 1 133 ? -26.838 35.852 22.134 1.00 20.87 130 VAL B N 1
ATOM 2453 C CA . VAL B 1 133 ? -26.568 34.871 21.086 1.00 20.41 130 VAL B CA 1
ATOM 2454 C C . VAL B 1 133 ? -27.752 34.733 20.174 1.00 19.84 130 VAL B C 1
ATOM 2455 O O . VAL B 1 133 ? -27.575 34.675 18.956 1.00 20.44 130 VAL B O 1
ATOM 2459 N N . MET B 1 134 ? -28.967 34.595 20.709 1.00 20.98 131 MET B N 1
ATOM 2460 C CA . MET B 1 134 ? -30.132 34.449 19.822 1.00 20.24 131 MET B CA 1
ATOM 2461 C C . MET B 1 134 ? -30.276 35.619 18.896 1.00 19.02 131 MET B C 1
ATOM 2462 O O . MET B 1 134 ? -30.616 35.455 17.746 1.00 21.13 131 MET B O 1
ATOM 2467 N N . GLN B 1 135 ? -30.134 36.841 19.403 1.00 20.53 132 GLN B N 1
ATOM 2468 C CA . GLN B 1 135 ? -30.258 38.034 18.581 1.00 21.09 132 GLN B CA 1
ATOM 2469 C C . GLN B 1 135 ? -29.213 38.033 17.483 1.00 21.01 132 GLN B C 1
ATOM 2470 O O . GLN B 1 135 ? -29.535 38.345 16.377 1.00 21.84 132 GLN B O 1
ATOM 2476 N N . HIS B 1 136 ? -27.978 37.637 17.807 1.00 20.99 133 HIS B N 1
ATOM 2477 C CA . HIS B 1 136 ? -26.908 37.594 16.837 1.00 20.48 133 HIS B CA 1
ATOM 2478 C C . HIS B 1 136 ? -27.284 36.598 15.716 1.00 19.62 133 HIS B C 1
ATOM 2479 O O . HIS B 1 136 ? -27.193 36.923 14.532 1.00 21.86 133 HIS B O 1
ATOM 2486 N N . GLU B 1 137 ? -27.695 35.401 16.108 1.00 19.52 134 GLU B N 1
ATOM 2487 C CA . GLU B 1 137 ? -27.982 34.332 15.159 1.00 19.09 134 GLU B CA 1
ATOM 2488 C C . GLU B 1 137 ? -29.216 34.673 14.350 1.00 19.62 134 GLU B C 1
ATOM 2489 O O . GLU B 1 137 ? -29.230 34.489 13.129 1.00 19.74 134 GLU B O 1
ATOM 2495 N N . ILE B 1 138 ? -30.257 35.166 14.999 1.00 20.33 135 ILE B N 1
ATOM 2496 C CA . ILE B 1 138 ? -31.445 35.552 14.268 1.00 20.66 135 ILE B CA 1
ATOM 2497 C C . ILE B 1 138 ? -31.142 36.662 13.219 1.00 20.35 135 ILE B C 1
ATOM 2498 O O . ILE B 1 138 ? -31.723 36.672 12.128 1.00 21.31 135 ILE B O 1
ATOM 2503 N N . ASP B 1 139 ? -30.247 37.585 13.541 1.00 20.36 136 ASP B N 1
ATOM 2504 C CA . ASP B 1 139 ? -29.849 38.633 12.631 1.00 21.46 136 ASP B CA 1
ATOM 2505 C C . ASP B 1 139 ? -29.274 38.019 11.346 1.00 19.73 136 ASP B C 1
ATOM 2506 O O . ASP B 1 139 ? -29.476 38.533 10.264 1.00 20.72 136 ASP B O 1
ATOM 2511 N N . HIS B 1 140 ? -28.557 36.929 11.463 1.00 19.82 137 HIS B N 1
ATOM 2512 C CA . HIS B 1 140 ? -28.018 36.277 10.221 1.00 19.35 137 HIS B CA 1
ATOM 2513 C C . HIS B 1 140 ? -29.132 35.962 9.242 1.00 19.83 137 HIS B C 1
ATOM 2514 O O . HIS B 1 140 ? -28.890 35.952 8.042 1.00 19.86 137 HIS B O 1
ATOM 2521 N N . LEU B 1 141 ? -30.327 35.643 9.740 1.00 19.31 138 LEU B N 1
ATOM 2522 C CA . LEU B 1 141 ? -31.405 35.172 8.895 1.00 20.22 138 LEU B CA 1
ATOM 2523 C C . LEU B 1 141 ? -32.041 36.317 8.128 1.00 21.50 138 LEU B C 1
ATOM 2524 O O . LEU B 1 141 ? -32.799 36.083 7.170 1.00 24.00 138 LEU B O 1
ATOM 2529 N N . SER B 1 142 ? -31.747 37.536 8.584 1.00 21.08 139 SER B N 1
ATOM 2530 C CA . SER B 1 142 ? -32.063 38.745 7.887 1.00 23.57 139 SER B CA 1
ATOM 2531 C C . SER B 1 142 ? -30.930 39.244 7.017 1.00 23.71 139 SER B C 1
ATOM 2532 O O . SER B 1 142 ? -31.025 40.365 6.478 1.00 24.54 139 SER B O 1
ATOM 2535 N N . GLY B 1 143 ? -29.883 38.424 6.840 1.00 22.88 140 GLY B N 1
ATOM 2536 C CA . GLY B 1 143 ? -28.721 38.881 6.086 1.00 22.53 140 GLY B CA 1
ATOM 2537 C C . GLY B 1 143 ? -27.880 39.946 6.759 1.00 22.04 140 GLY B C 1
ATOM 2538 O O . GLY B 1 143 ? -27.222 40.697 6.085 1.00 22.23 140 GLY B O 1
ATOM 2539 N N . ASN B 1 144 ? -27.918 40.007 8.079 1.00 21.05 141 ASN B N 1
ATOM 2540 C CA . ASN B 1 144 ? -27.160 40.963 8.851 1.00 21.57 141 ASN B CA 1
ATOM 2541 C C . ASN B 1 144 ? -25.993 40.329 9.605 1.00 21.30 141 ASN B C 1
ATOM 2542 O O . ASN B 1 144 ? -26.148 39.255 10.152 1.00 21.33 141 ASN B O 1
ATOM 2547 N N . LEU B 1 145 ? -24.835 41.020 9.622 1.00 19.92 142 LEU B N 1
ATOM 2548 C CA . LEU B 1 145 ? -23.661 40.639 10.358 1.00 19.81 142 LEU B CA 1
ATOM 2549 C C . LEU B 1 145 ? -23.488 41.645 11.456 1.00 20.29 142 LEU B C 1
ATOM 2550 O O . LEU B 1 145 ? -23.914 42.781 11.302 1.00 21.40 142 LEU B O 1
ATOM 2555 N N . PHE B 1 146 ? -22.806 41.282 12.533 1.00 19.84 143 PHE B N 1
ATOM 2556 C CA . PHE B 1 146 ? -22.795 42.152 13.682 1.00 20.38 143 PHE B CA 1
ATOM 2557 C C . PHE B 1 146 ? -22.011 43.434 13.352 1.00 19.79 143 PHE B C 1
ATOM 2558 O O . PHE B 1 146 ? -22.264 44.503 13.927 1.00 20.41 143 PHE B O 1
ATOM 2566 N N . ILE B 1 147 ? -21.049 43.325 12.445 1.00 19.64 144 ILE B N 1
ATOM 2567 C CA . ILE B 1 147 ? -20.242 44.468 12.087 1.00 21.13 144 ILE B CA 1
ATOM 2568 C C . ILE B 1 147 ? -21.092 45.570 11.423 1.00 21.56 144 ILE B C 1
ATOM 2569 O O . ILE B 1 147 ? -20.645 46.724 11.330 1.00 20.67 144 ILE B O 1
ATOM 2574 N N . ASP B 1 148 ? -22.279 45.216 10.909 1.00 21.40 145 ASP B N 1
ATOM 2575 C CA . ASP B 1 148 ? -23.151 46.177 10.259 1.00 22.09 145 ASP B CA 1
ATOM 2576 C C . ASP B 1 148 ? -23.556 47.329 11.173 1.00 22.31 145 ASP B C 1
ATOM 2577 O O . ASP B 1 148 ? -23.933 48.415 10.680 1.00 22.67 145 ASP B O 1
ATOM 2582 N N . TYR B 1 149 ? -23.530 47.080 12.477 1.00 21.40 146 TYR B N 1
ATOM 2583 C CA . TYR B 1 149 ? -23.899 48.062 13.475 1.00 22.14 146 TYR B CA 1
ATOM 2584 C C . TYR B 1 149 ? -22.735 49.013 13.842 1.00 22.16 146 TYR B C 1
ATOM 2585 O O . TYR B 1 149 ? -22.953 49.970 14.561 1.00 22.53 146 TYR B O 1
ATOM 2594 N N . LEU B 1 150 ? -21.534 48.724 13.365 1.00 21.29 147 LEU B N 1
ATOM 2595 C CA . LEU B 1 150 ? -20.335 49.425 13.772 1.00 21.49 147 LEU B CA 1
ATOM 2596 C C . LEU B 1 150 ? -20.080 50.628 12.883 1.00 21.77 147 LEU B C 1
ATOM 2597 O O . LEU B 1 150 ? -20.680 50.778 11.802 1.00 21.45 147 LEU B O 1
ATOM 2602 N N . SER B 1 151 ? -19.250 51.535 13.360 1.00 21.69 148 SER B N 1
ATOM 2603 C CA . SER B 1 151 ? -18.790 52.653 12.504 1.00 21.65 148 SER B CA 1
ATOM 2604 C C . SER B 1 151 ? -18.214 52.113 11.187 1.00 20.89 148 SER B C 1
ATOM 2605 O O . SER B 1 151 ? -17.657 51.014 11.142 1.00 19.95 148 SER B O 1
ATOM 2608 N N . PRO B 1 152 ? -18.266 52.929 10.139 1.00 23.04 149 PRO B N 1
ATOM 2609 C CA . PRO B 1 152 ? -17.591 52.586 8.905 1.00 22.93 149 PRO B CA 1
ATOM 2610 C C . PRO B 1 152 ? -16.139 52.204 9.059 1.00 22.97 149 PRO B C 1
ATOM 2611 O O . PRO B 1 152 ? -15.666 51.294 8.357 1.00 21.99 149 PRO B O 1
ATOM 2615 N N . LEU B 1 153 ? -15.399 52.901 9.918 1.00 21.21 150 LEU B N 1
ATOM 2616 C CA . LEU B 1 153 ? -14.011 52.541 10.112 1.00 21.67 150 LEU B CA 1
ATOM 2617 C C . LEU B 1 153 ? -13.846 51.123 10.677 1.00 21.44 150 LEU B C 1
ATOM 2618 O O . LEU B 1 153 ? -13.016 50.320 10.197 1.00 21.06 150 LEU B O 1
ATOM 2623 N N . LYS B 1 154 ? -14.589 50.841 11.738 1.00 21.38 151 LYS B N 1
ATOM 2624 C CA . LYS B 1 154 ? -14.559 49.493 12.290 1.00 21.81 151 LYS B CA 1
ATOM 2625 C C . LYS B 1 154 ? -14.940 48.425 11.268 1.00 21.41 151 LYS B C 1
ATOM 2626 O O . LYS B 1 154 ? -14.338 47.310 11.231 1.00 22.39 151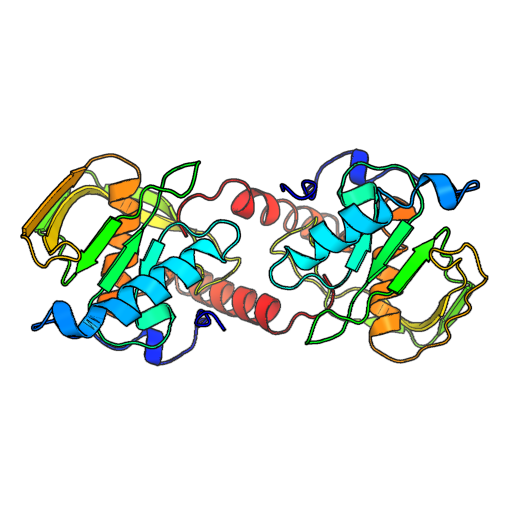 LYS B O 1
ATOM 2632 N N . GLN B 1 155 ? -15.918 48.704 10.451 1.00 21.27 152 GLN B N 1
ATOM 2633 C CA . GLN B 1 155 ? -16.314 47.743 9.435 1.00 21.71 152 GLN B CA 1
ATOM 2634 C C . GLN B 1 155 ? -15.150 47.503 8.504 1.00 22.34 152 GLN B C 1
ATOM 2635 O O . GLN B 1 155 ? -14.833 46.339 8.147 1.00 22.76 152 GLN B O 1
ATOM 2641 N N . GLN B 1 156 ? -14.484 48.577 8.093 1.00 22.29 153 GLN B N 1
ATOM 2642 C CA . GLN B 1 156 ? -13.323 48.438 7.232 1.00 23.02 153 GLN B CA 1
ATOM 2643 C C . GLN B 1 156 ? -12.215 47.604 7.903 1.00 23.55 153 GLN B C 1
ATOM 2644 O O . GLN B 1 156 ? -11.595 46.748 7.270 1.00 22.72 153 GLN B O 1
ATOM 2650 N N . MET B 1 157 ? -11.966 47.877 9.171 1.00 22.54 154 MET B N 1
ATOM 2651 C CA . MET B 1 157 ? -10.963 47.136 9.906 1.00 23.66 154 MET B CA 1
ATOM 2652 C C . MET B 1 157 ? -11.314 45.658 9.979 1.00 23.80 154 MET B C 1
ATOM 2653 O O . MET B 1 157 ? -10.421 44.817 9.861 1.00 22.60 154 MET B O 1
ATOM 2658 N N . ALA B 1 158 ? -12.590 45.360 10.195 1.00 22.64 155 ALA B N 1
ATOM 2659 C CA . ALA B 1 158 ? -13.037 43.980 10.299 1.00 21.28 155 ALA B CA 1
ATOM 2660 C C . ALA B 1 158 ? -12.752 43.269 8.981 1.00 22.09 155 ALA B C 1
ATOM 2661 O O . ALA B 1 158 ? -12.264 42.146 8.969 1.00 22.49 155 ALA B O 1
ATOM 2663 N N . MET B 1 159 ? -13.105 43.889 7.874 1.00 22.02 156 MET B N 1
ATOM 2664 C CA . MET B 1 159 ? -12.929 43.213 6.574 1.00 21.76 156 MET B CA 1
ATOM 2665 C C . MET B 1 159 ? -11.439 42.962 6.275 1.00 22.02 156 MET B C 1
ATOM 2666 O O . MET B 1 159 ? -11.086 41.909 5.708 1.00 22.79 156 MET B O 1
ATOM 2671 N N . LYS B 1 160 ? -10.568 43.897 6.686 1.00 22.25 157 LYS B N 1
ATOM 2672 C CA . LYS B 1 160 ? -9.158 43.777 6.504 1.00 24.10 157 LYS B CA 1
ATOM 2673 C C . LYS B 1 160 ? -8.629 42.609 7.375 1.00 22.42 157 LYS B C 1
ATOM 2674 O O . LYS B 1 160 ? -7.753 41.871 6.940 1.00 22.78 157 LYS B O 1
ATOM 2680 N N . LYS B 1 161 ? -9.141 42.487 8.599 1.00 21.28 158 LYS B N 1
ATOM 2681 C CA . LYS B 1 161 ? -8.685 41.391 9.483 1.00 21.24 158 LYS B CA 1
ATOM 2682 C C . LYS B 1 161 ? -9.106 40.047 8.922 1.00 20.32 158 LYS B C 1
ATOM 2683 O O . LYS B 1 161 ? -8.327 39.119 8.858 1.00 20.21 158 LYS B O 1
ATOM 2689 N N . VAL B 1 162 ? -10.346 39.958 8.463 1.00 20.25 159 VAL B N 1
ATOM 2690 C CA . VAL B 1 162 ? -10.847 38.689 7.891 1.00 20.31 159 VAL B CA 1
ATOM 2691 C C . VAL B 1 162 ? -9.965 38.300 6.723 1.00 21.28 159 VAL B C 1
ATOM 2692 O O . VAL B 1 162 ? -9.530 37.137 6.589 1.00 20.62 159 VAL B O 1
ATOM 2696 N N . LYS B 1 163 ? -9.652 39.266 5.863 1.00 21.97 160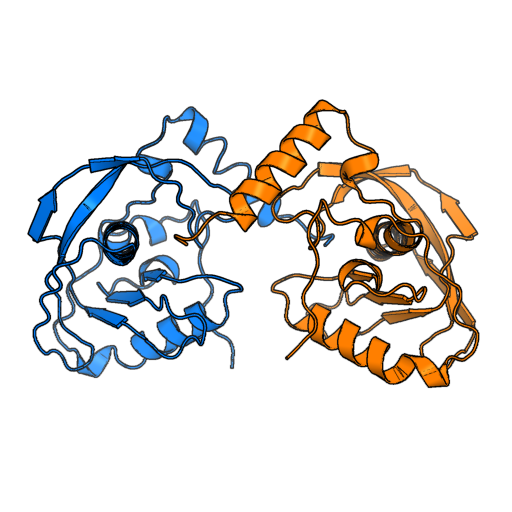 LYS B N 1
ATOM 2697 C CA . LYS B 1 163 ? -8.778 38.966 4.708 1.00 22.67 160 LYS B CA 1
ATOM 2698 C C . LYS B 1 163 ? -7.407 38.461 5.097 1.00 23.59 160 LYS B C 1
ATOM 2699 O O . LYS B 1 163 ? -6.874 37.541 4.440 1.00 22.01 160 LYS B O 1
ATOM 2705 N N . LYS B 1 164 ? -6.795 39.058 6.131 1.00 22.19 161 LYS B N 1
ATOM 2706 C CA . LYS B 1 164 ? -5.519 38.577 6.592 1.00 22.79 161 LYS B CA 1
ATOM 2707 C C . LYS B 1 164 ? -5.632 37.106 7.035 1.00 21.73 161 LYS B C 1
ATOM 2708 O O . LYS B 1 164 ? -4.761 36.283 6.751 1.00 23.11 161 LYS B O 1
ATOM 2714 N N . HIS B 1 165 ? -6.655 36.813 7.826 1.00 21.12 162 HIS B N 1
ATOM 2715 C CA . HIS B 1 165 ? -6.881 35.468 8.356 1.00 21.43 162 HIS B CA 1
ATOM 2716 C C . HIS B 1 165 ? -7.029 34.497 7.179 1.00 22.96 162 HIS B C 1
ATOM 2717 O O . HIS B 1 165 ? -6.417 33.451 7.142 1.00 21.52 162 HIS B O 1
ATOM 2724 N N . VAL B 1 166 ? -7.830 34.902 6.198 1.00 21.36 163 VAL B N 1
ATOM 2725 C CA . VAL B 1 166 ? -8.117 34.032 5.047 1.00 24.01 163 VAL B CA 1
ATOM 2726 C C . VAL B 1 166 ? -6.873 33.809 4.176 1.00 24.26 163 VAL B C 1
ATOM 2727 O O . VAL B 1 166 ? -6.644 32.686 3.704 1.00 26.20 163 VAL B O 1
ATOM 2731 N N . LYS B 1 167 ? -6.051 34.842 3.993 1.00 24.42 164 LYS B N 1
ATOM 2732 C CA . LYS B 1 167 ? -4.883 34.738 3.156 1.00 24.30 164 LYS B CA 1
ATOM 2733 C C . LYS B 1 167 ? -3.670 34.175 3.860 1.00 26.41 164 LYS B C 1
ATOM 2734 O O . LYS B 1 167 ? -2.748 33.711 3.197 1.00 26.54 164 LYS B O 1
ATOM 2740 N N . ASN B 1 168 ? -3.679 34.142 5.195 1.00 25.90 165 ASN B N 1
ATOM 2741 C CA . ASN B 1 168 ? -2.497 33.707 5.905 1.00 27.49 165 ASN B CA 1
ATOM 2742 C C . ASN B 1 168 ? -2.243 32.219 5.719 1.00 28.91 165 ASN B C 1
ATOM 2743 O O . ASN B 1 168 ? -3.166 31.440 5.619 1.00 30.37 165 ASN B O 1
ATOM 2748 N N . ARG B 1 169 ? -0.978 31.842 5.705 1.00 30.95 166 ARG B N 1
ATOM 2749 C CA A ARG B 1 169 ? -0.539 30.430 5.642 0.60 31.91 166 ARG B CA 1
ATOM 2750 C CA B ARG B 1 169 ? -0.666 30.409 5.739 0.40 31.50 166 ARG B CA 1
ATOM 2751 C C . ARG B 1 169 ? 0.225 30.032 6.937 1.00 31.07 166 ARG B C 1
ATOM 2752 O O . ARG B 1 169 ? -0.091 29.084 7.627 1.00 32.10 166 ARG B O 1
ATOM 2767 N N . ALA B 1 170 ? 1.255 30.786 7.260 1.00 30.96 167 ALA B N 1
ATOM 2768 C CA . ALA B 1 170 ? 2.106 30.402 8.420 1.00 31.11 167 ALA B CA 1
ATOM 2769 C C . ALA B 1 170 ? 1.385 30.589 9.789 1.00 29.58 167 ALA B C 1
ATOM 2770 O O . ALA B 1 170 ? 1.133 31.706 10.194 1.00 27.33 167 ALA B O 1
ATOM 2772 N N . ARG B 1 171 ? 1.104 29.489 10.487 1.00 30.11 168 ARG B N 1
ATOM 2773 C CA . ARG B 1 171 ? 0.596 29.519 11.875 1.00 29.51 168 ARG B CA 1
ATOM 2774 C C . ARG B 1 171 ? 1.343 28.425 12.626 1.00 31.47 168 ARG B C 1
ATOM 2775 O O . ARG B 1 171 ? 1.227 27.253 12.233 1.00 33.27 168 ARG B O 1
#